Protein 3G0O (pdb70)

Structure (mmCIF, N/CA/C/O backbone):
data_3G0O
#
_entry.id   3G0O
#
_cell.length_a   50.513
_cell.length_b   132.416
_cell.length_c   143.067
_cell.angle_alpha   90.00
_cell.angle_beta   90.00
_cell.angle_gamma   90.00
#
_symmetry.space_group_name_H-M   'I 2 2 2'
#
loop_
_entity.id
_entity.type
_entity.pdbx_description
1 polymer '3-hydroxyisobutyrate dehydrogenase'
2 non-polymer 'CHLORIDE ION'
3 non-polymer 'L(+)-TARTARIC ACID'
4 water water
#
loop_
_atom_site.group_PDB
_atom_site.id
_atom_site.type_symbol
_atom_site.label_atom_id
_atom_site.label_alt_id
_atom_site.label_comp_id
_atom_site.label_asym_id
_atom_site.label_entity_id
_atom_site.label_seq_id
_atom_site.pdbx_PDB_ins_code
_atom_site.Cartn_x
_atom_site.Cartn_y
_atom_site.Cartn_z
_atom_site.occupancy
_atom_site.B_iso_or_equiv
_atom_site.auth_seq_id
_atom_site.auth_comp_id
_atom_site.auth_asym_id
_atom_site.auth_atom_id
_atom_site.pdbx_PDB_model_num
ATOM 1 N N . ASP A 1 7 ? 5.447 24.585 34.529 1.00 36.74 6 ASP A N 1
ATOM 2 C CA . ASP A 1 7 ? 5.464 24.862 35.994 1.00 35.10 6 ASP A CA 1
ATOM 3 C C . ASP A 1 7 ? 5.123 26.342 36.202 1.00 32.89 6 ASP A C 1
ATOM 4 O O . ASP A 1 7 ? 5.043 27.121 35.236 1.00 32.95 6 ASP A O 1
ATOM 9 N N . PHE A 1 8 ? 4.908 26.724 37.457 1.00 29.87 7 PHE A N 1
ATOM 10 C CA . PHE A 1 8 ? 4.573 28.104 37.800 1.00 26.95 7 PHE A CA 1
ATOM 11 C C . PHE A 1 8 ? 5.838 28.856 38.182 1.00 24.50 7 PHE A C 1
ATOM 12 O O . PHE A 1 8 ? 6.543 28.464 39.107 1.00 25.24 7 PHE A O 1
ATOM 20 N N . HIS A 1 9 ? 6.123 29.930 37.458 1.00 22.95 8 HIS A N 1
ATOM 21 C CA . HIS A 1 9 ? 7.302 30.736 37.728 1.00 21.71 8 HIS A CA 1
ATOM 22 C C . HIS A 1 9 ? 6.914 32.024 38.436 1.00 20.46 8 HIS A C 1
ATOM 23 O O . HIS A 1 9 ? 6.048 32.760 37.974 1.00 19.55 8 HIS A O 1
ATOM 30 N N . VAL A 1 10 ? 7.562 32.280 39.563 1.00 19.61 9 VAL A N 1
ATOM 31 C CA . VAL A 1 10 ? 7.297 33.483 40.339 1.00 19.00 9 VAL A CA 1
ATOM 32 C C . VAL A 1 10 ? 8.606 34.207 40.613 1.00 18.80 9 VAL A C 1
ATOM 33 O O . VAL A 1 10 ? 9.605 33.581 40.968 1.00 19.66 9 VAL A O 1
ATOM 37 N N . GLY A 1 11 ? 8.599 35.521 40.425 1.00 18.57 10 GLY A N 1
ATOM 38 C CA . GLY A 1 11 ? 9.788 36.310 40.682 1.00 18.59 10 GLY A CA 1
ATOM 39 C C . GLY A 1 11 ? 9.563 37.212 41.886 1.00 19.53 10 GLY A C 1
ATOM 40 O O . GLY A 1 11 ? 8.546 37.906 41.961 1.00 18.72 10 GLY A O 1
ATOM 41 N N . ILE A 1 12 ? 10.502 37.195 42.829 1.00 17.81 11 ILE A N 1
ATOM 42 C CA . ILE A 1 12 ? 10.410 38.029 44.028 1.00 18.77 11 ILE A CA 1
ATOM 43 C C . ILE A 1 12 ? 11.410 39.166 43.904 1.00 19.78 11 ILE A C 1
ATOM 44 O O . ILE A 1 12 ? 12.614 38.925 43.849 1.00 21.06 11 ILE A O 1
ATOM 49 N N . VAL A 1 13 ? 10.911 40.400 43.858 1.00 19.42 12 VAL A N 1
ATOM 50 C CA . VAL A 1 13 ? 11.769 41.576 43.744 1.00 20.09 12 VAL A CA 1
ATOM 51 C C . VAL A 1 13 ? 11.821 42.269 45.102 1.00 19.91 12 VAL A C 1
ATOM 52 O O . VAL A 1 13 ? 10.803 42.744 45.608 1.00 19.85 12 VAL A O 1
ATOM 56 N N . GLY A 1 14 ? 13.013 42.326 45.681 1.00 19.49 13 GLY A N 1
ATOM 57 C CA . GLY A 1 14 ? 13.170 42.923 46.995 1.00 20.54 13 GLY A CA 1
ATOM 58 C C . GLY A 1 14 ? 13.368 41.765 47.950 1.00 21.48 13 GLY A C 1
ATOM 59 O O . GLY A 1 14 ? 12.402 41.151 48.403 1.00 22.61 13 GLY A O 1
ATOM 60 N N . LEU A 1 15 ? 14.626 41.452 48.244 1.00 21.69 14 LEU A N 1
ATOM 61 C CA . LEU A 1 15 ? 14.942 40.338 49.121 1.00 22.39 14 LEU A CA 1
ATOM 62 C C . LEU A 1 15 ? 15.349 40.745 50.533 1.00 24.98 14 LEU A C 1
ATOM 63 O O . LEU A 1 15 ? 16.368 40.287 51.062 1.00 23.84 14 LEU A O 1
ATOM 68 N N . GLY A 1 16 ? 14.546 41.617 51.131 1.00 24.14 15 GLY A N 1
ATOM 69 C CA . GLY A 1 16 ? 14.800 42.038 52.495 1.00 24.70 15 GLY A CA 1
ATOM 70 C C . GLY A 1 16 ? 14.303 40.906 53.373 1.00 24.90 15 GLY A C 1
ATOM 71 O O . GLY A 1 16 ? 14.135 39.787 52.892 1.00 25.67 15 GLY A O 1
ATOM 72 N N . SER A 1 17 ? 14.055 41.179 54.647 1.00 25.57 16 SER A N 1
ATOM 73 C CA . SER A 1 17 ? 13.579 40.139 55.552 1.00 26.44 16 SER A CA 1
ATOM 74 C C . SER A 1 17 ? 12.283 39.503 55.063 1.00 25.90 16 SER A C 1
ATOM 75 O O . SER A 1 17 ? 12.153 38.275 55.037 1.00 26.44 16 SER A O 1
ATOM 86 N N . GLY A 1 19 ? 10.963 39.759 51.952 1.00 22.00 18 GLY A N 1
ATOM 87 C CA . GLY A 1 19 ? 11.169 39.199 50.626 1.00 22.68 18 GLY A CA 1
ATOM 88 C C . GLY A 1 19 ? 11.837 37.840 50.632 1.00 22.95 18 GLY A C 1
ATOM 89 O O . GLY A 1 19 ? 11.432 36.948 49.886 1.00 23.09 18 GLY A O 1
ATOM 98 N N . GLY A 1 21 ? 11.761 35.710 53.011 1.00 21.76 20 GLY A N 1
ATOM 99 C CA . GLY A 1 21 ? 10.800 34.763 53.542 1.00 20.45 20 GLY A CA 1
ATOM 100 C C . GLY A 1 21 ? 9.858 34.301 52.445 1.00 20.81 20 GLY A C 1
ATOM 101 O O . GLY A 1 21 ? 9.590 33.107 52.312 1.00 21.26 20 GLY A O 1
ATOM 102 N N . ALA A 1 22 ? 9.361 35.247 51.652 1.00 19.48 21 ALA A N 1
ATOM 103 C CA . ALA A 1 22 ? 8.449 34.919 50.560 1.00 18.97 21 ALA A CA 1
ATOM 104 C C . ALA A 1 22 ? 9.134 33.998 49.548 1.00 20.15 21 ALA A C 1
ATOM 105 O O . ALA A 1 22 ? 8.571 32.981 49.146 1.00 21.90 21 ALA A O 1
ATOM 107 N N . ALA A 1 23 ? 10.350 34.355 49.147 1.00 20.21 22 ALA A N 1
ATOM 108 C CA . ALA A 1 23 ? 11.102 33.559 48.183 1.00 21.34 22 ALA A CA 1
ATOM 109 C C . ALA A 1 23 ? 11.312 32.132 48.690 1.00 21.84 22 ALA A C 1
ATOM 110 O O . ALA A 1 23 ? 11.114 31.170 47.948 1.00 21.89 22 ALA A O 1
ATOM 112 N N . ARG A 1 24 ? 11.712 31.994 49.950 1.00 21.78 23 ARG A N 1
ATOM 113 C CA . ARG A 1 24 ? 11.920 30.673 50.521 1.00 22.87 23 ARG A CA 1
ATOM 114 C C . ARG A 1 24 ? 10.615 29.896 50.609 1.00 23.19 23 ARG A C 1
ATOM 115 O O . ARG A 1 24 ? 10.587 28.683 50.391 1.00 22.25 23 ARG A O 1
ATOM 123 N N . SER A 1 25 ? 9.526 30.595 50.913 1.00 21.92 24 SER A N 1
ATOM 124 C CA . SER A 1 25 ? 8.231 29.943 51.001 1.00 22.38 24 SER A CA 1
ATOM 125 C C . SER A 1 25 ? 7.809 29.457 49.616 1.00 21.68 24 SER A C 1
ATOM 126 O O . SER A 1 25 ? 7.215 28.389 49.485 1.00 23.06 24 SER A O 1
ATOM 129 N N . CYS A 1 26 ? 8.114 30.239 48.582 1.00 22.30 25 CYS A N 1
ATOM 130 C CA . CYS A 1 26 ? 7.775 29.832 47.220 1.00 23.22 25 CYS A CA 1
ATOM 131 C C . CYS A 1 26 ? 8.603 28.606 46.844 1.00 23.60 25 CYS A C 1
ATOM 132 O O . CYS A 1 26 ? 8.104 27.693 46.189 1.00 23.91 25 CYS A O 1
ATOM 135 N N . LEU A 1 27 ? 9.869 28.592 47.261 1.00 24.29 26 LEU A N 1
ATOM 136 C CA . LEU A 1 27 ? 10.746 27.459 46.979 1.00 25.58 26 LEU A CA 1
ATOM 137 C C . LEU A 1 27 ? 10.224 26.204 47.676 1.00 26.14 26 LEU A C 1
ATOM 138 O O . LEU A 1 27 ? 10.245 25.116 47.100 1.00 25.94 26 LEU A O 1
ATOM 143 N N . ARG A 1 28 ? 9.749 26.347 48.912 1.00 26.13 27 ARG A N 1
ATOM 144 C CA . ARG A 1 28 ? 9.218 25.195 49.638 1.00 26.57 27 ARG A CA 1
ATOM 145 C C . ARG A 1 28 ? 7.950 24.693 48.972 1.00 27.03 27 ARG A C 1
ATOM 146 O O . ARG A 1 28 ? 7.669 23.497 48.978 1.00 27.64 27 ARG A O 1
ATOM 154 N N . ALA A 1 29 ? 7.182 25.618 48.404 1.00 26.57 28 ALA A N 1
ATOM 155 C CA . ALA A 1 29 ? 5.933 25.274 47.741 1.00 27.14 28 ALA A CA 1
ATOM 156 C C . ALA A 1 29 ? 6.167 24.573 46.407 1.00 26.58 28 ALA A C 1
ATOM 157 O O . ALA A 1 29 ? 5.226 24.081 45.791 1.00 26.79 28 ALA A O 1
ATOM 159 N N . GLY A 1 30 ? 7.418 24.544 45.958 1.00 26.90 29 GLY A N 1
ATOM 160 C CA . GLY A 1 30 ? 7.737 23.885 44.703 1.00 26.90 29 GLY A CA 1
ATOM 161 C C . GLY A 1 30 ? 7.565 24.743 43.463 1.00 27.22 29 GLY A C 1
ATOM 162 O O . GLY A 1 30 ? 7.557 24.234 42.341 1.00 27.73 29 GLY A O 1
ATOM 163 N N . LEU A 1 31 ? 7.420 26.047 43.650 1.00 25.98 30 LEU A N 1
ATOM 164 C CA . LEU A 1 31 ? 7.265 26.945 42.515 1.00 25.12 30 LEU A CA 1
ATOM 165 C C . LEU A 1 31 ? 8.647 27.285 41.968 1.00 24.47 30 LEU A C 1
ATOM 166 O O . LEU A 1 31 ? 9.617 27.334 42.724 1.00 25.52 30 LEU A O 1
ATOM 171 N N . SER A 1 32 ? 8.748 27.496 40.658 1.00 23.68 31 SER A N 1
ATOM 172 C CA . SER A 1 32 ? 10.026 27.879 40.063 1.00 22.88 31 SER A CA 1
ATOM 173 C C . SER A 1 32 ? 10.231 29.313 40.532 1.00 22.41 31 SER A C 1
ATOM 174 O O . SER A 1 32 ? 9.535 30.225 40.092 1.00 21.57 31 SER A O 1
ATOM 177 N N . THR A 1 33 ? 11.203 29.501 41.415 1.00 21.01 32 THR A N 1
ATOM 178 C CA . THR A 1 33 ? 11.458 30.807 42.010 1.00 21.90 32 THR A CA 1
ATOM 179 C C . THR A 1 33 ? 12.675 31.590 41.520 1.00 21.91 32 THR A C 1
ATOM 180 O O . THR A 1 33 ? 13.785 31.062 41.427 1.00 22.15 32 THR A O 1
ATOM 184 N N . TRP A 1 34 ? 12.444 32.866 41.220 1.00 20.40 33 TRP A N 1
ATOM 185 C CA . TRP A 1 34 ? 13.490 33.775 40.766 1.00 21.25 33 TRP A CA 1
ATOM 186 C C . TRP A 1 34 ? 13.533 34.926 41.773 1.00 22.80 33 TRP A C 1
ATOM 187 O O . TRP A 1 34 ? 12.506 35.277 42.358 1.00 21.97 33 TRP A O 1
ATOM 198 N N . GLY A 1 35 ? 14.714 35.505 41.969 1.00 21.53 34 GLY A N 1
ATOM 199 C CA . GLY A 1 35 ? 14.854 36.611 42.901 1.00 22.27 34 GLY A CA 1
ATOM 200 C C . GLY A 1 35 ? 15.637 37.777 42.327 1.00 22.64 34 GLY A C 1
ATOM 201 O O . GLY A 1 35 ? 16.494 37.599 41.463 1.00 23.93 34 GLY A O 1
ATOM 202 N N . ALA A 1 36 ? 15.343 38.982 42.803 1.00 21.85 35 ALA A N 1
ATOM 203 C CA . ALA A 1 36 ? 16.041 40.172 42.334 1.00 22.42 35 ALA A CA 1
ATOM 204 C C . ALA A 1 36 ? 16.283 41.124 43.497 1.00 24.40 35 ALA A C 1
ATOM 205 O O . ALA A 1 36 ? 15.342 41.528 44.180 1.00 22.89 35 ALA A O 1
ATOM 207 N N . ASP A 1 37 ? 17.546 41.471 43.721 1.00 24.52 36 ASP A N 1
ATOM 208 C CA . ASP A 1 37 ? 17.915 42.385 44.797 1.00 26.32 36 ASP A CA 1
ATOM 209 C C . ASP A 1 37 ? 19.349 42.855 44.578 1.00 27.72 36 ASP A C 1
ATOM 210 O O . ASP A 1 37 ? 20.182 42.110 44.050 1.00 27.20 36 ASP A O 1
ATOM 215 N N . LEU A 1 38 ? 19.636 44.087 44.986 1.00 29.08 37 LEU A N 1
ATOM 216 C CA . LEU A 1 38 ? 20.976 44.639 44.830 1.00 30.62 37 LEU A CA 1
ATOM 217 C C . LEU A 1 38 ? 21.970 43.992 45.783 1.00 30.37 37 LEU A C 1
ATOM 218 O O . LEU A 1 38 ? 23.174 44.194 45.658 1.00 33.32 37 LEU A O 1
ATOM 223 N N . ASN A 1 39 ? 21.469 43.210 46.734 1.00 30.79 38 ASN A N 1
ATOM 224 C CA . ASN A 1 39 ? 22.343 42.531 47.680 1.00 30.34 38 ASN A CA 1
ATOM 225 C C . ASN A 1 39 ? 22.790 41.186 47.114 1.00 30.58 38 ASN A C 1
ATOM 226 O O . ASN A 1 39 ? 22.037 40.213 47.126 1.00 29.56 38 ASN A O 1
ATOM 231 N N . PRO A 1 40 ? 24.037 41.116 46.619 1.00 30.65 39 PRO A N 1
ATOM 232 C CA . PRO A 1 40 ? 24.602 39.893 46.037 1.00 29.93 39 PRO A CA 1
ATOM 233 C C . PRO A 1 40 ? 24.597 38.688 46.972 1.00 29.93 39 PRO A C 1
ATOM 234 O O . PRO A 1 40 ? 24.604 37.550 46.513 1.00 30.09 39 PRO A O 1
ATOM 238 N N . GLN A 1 41 ? 24.579 38.933 48.276 1.00 30.09 40 GLN A N 1
ATOM 239 C CA . GLN A 1 41 ? 24.582 37.840 49.234 1.00 30.20 40 GLN A CA 1
ATOM 240 C C . GLN A 1 41 ? 23.190 37.220 49.345 1.00 29.13 40 GLN A C 1
ATOM 241 O O . GLN A 1 41 ? 23.057 36.011 49.531 1.00 28.97 40 GLN A O 1
ATOM 247 N N . ALA A 1 42 ? 22.153 38.044 49.214 1.00 28.92 41 ALA A N 1
ATOM 248 C CA . ALA A 1 42 ? 20.777 37.550 49.268 1.00 27.20 41 ALA A CA 1
ATOM 249 C C . ALA A 1 42 ? 20.556 36.663 48.041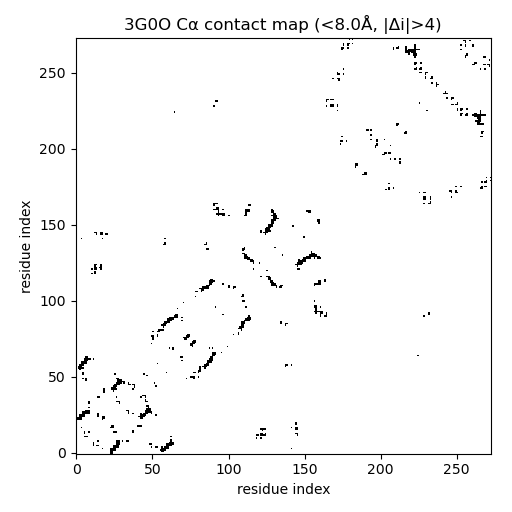 1.00 26.58 41 ALA A C 1
ATOM 250 O O . ALA A 1 42 ? 19.971 35.581 48.127 1.00 25.42 41 ALA A O 1
ATOM 252 N N . CYS A 1 43 ? 21.041 37.134 46.897 1.00 25.68 42 CYS A N 1
ATOM 253 C CA . CYS A 1 43 ? 20.901 36.394 45.653 1.00 26.10 42 CYS A CA 1
ATOM 254 C C . CYS A 1 43 ? 21.616 35.053 45.729 1.00 25.72 42 CYS A C 1
ATOM 255 O O . CYS A 1 43 ? 21.042 34.015 45.404 1.00 25.43 42 CYS A O 1
ATOM 258 N N . ALA A 1 44 ? 22.867 35.076 46.178 1.00 26.58 43 ALA A N 1
ATOM 259 C CA . ALA A 1 44 ? 23.657 33.856 46.299 1.00 26.35 43 ALA A CA 1
ATOM 260 C C . ALA A 1 44 ? 22.973 32.827 47.192 1.00 27.04 43 ALA A C 1
ATOM 261 O O . ALA A 1 44 ? 22.966 31.637 46.879 1.00 26.64 43 ALA A O 1
ATOM 263 N N . ASN A 1 45 ? 22.401 33.272 48.309 1.00 27.41 44 ASN A N 1
ATOM 264 C CA . ASN A 1 45 ? 21.723 32.339 49.202 1.00 28.17 44 ASN A CA 1
ATOM 265 C C . ASN A 1 45 ? 20.537 31.689 48.524 1.00 27.78 44 ASN A C 1
ATOM 266 O O . ASN A 1 45 ? 20.280 30.504 48.718 1.00 28.71 44 ASN A O 1
ATOM 271 N N . LEU A 1 46 ? 19.802 32.476 47.746 1.00 26.95 45 LEU A N 1
ATOM 272 C CA . LEU A 1 46 ? 18.630 31.959 47.060 1.00 26.83 45 LEU A CA 1
ATOM 273 C C . LEU A 1 46 ? 19.041 30.912 46.031 1.00 26.11 45 LEU A C 1
ATOM 274 O O . LEU A 1 46 ? 18.395 29.872 45.904 1.00 23.78 45 LEU A O 1
ATOM 279 N N . LEU A 1 47 ? 20.124 31.186 45.308 1.00 25.88 46 LEU A N 1
ATOM 280 C CA . LEU A 1 47 ? 20.618 30.251 44.303 1.00 26.56 46 LEU A CA 1
ATOM 281 C C . LEU A 1 47 ? 21.017 28.948 44.983 1.00 27.43 46 LEU A C 1
ATOM 282 O O . LEU A 1 47 ? 20.664 27.859 44.525 1.00 27.47 46 LEU A O 1
ATOM 287 N N . ALA A 1 48 ? 21.744 29.067 46.090 1.00 28.01 47 ALA A N 1
ATOM 288 C CA . ALA A 1 48 ? 22.186 27.905 46.846 1.00 28.16 47 ALA A CA 1
ATOM 289 C C . ALA A 1 48 ? 20.996 27.096 47.347 1.00 28.96 47 ALA A C 1
ATOM 290 O O . ALA A 1 48 ? 21.127 25.915 47.668 1.00 27.72 47 ALA A O 1
ATOM 292 N N . GLU A 1 49 ? 19.832 27.734 47.408 1.00 29.21 48 GLU A N 1
ATOM 293 C CA . GLU A 1 49 ? 18.630 27.068 47.884 1.00 29.92 48 GLU A CA 1
ATOM 294 C C . GLU A 1 49 ? 17.683 26.561 46.803 1.00 29.85 48 GLU A C 1
ATOM 295 O O . GLU A 1 49 ? 16.578 26.112 47.107 1.00 31.10 48 GLU A O 1
ATOM 301 N N . GLY A 1 50 ? 18.111 26.632 45.544 1.00 29.40 49 GLY A N 1
ATOM 302 C CA . GLY A 1 50 ? 17.280 26.119 44.467 1.00 28.84 49 GLY A CA 1
ATOM 303 C C . GLY A 1 50 ? 16.619 27.087 43.504 1.00 28.46 49 GLY A C 1
ATOM 304 O O . GLY A 1 50 ? 15.915 26.653 42.594 1.00 28.39 49 GLY A O 1
ATOM 305 N N . ALA A 1 51 ? 16.830 28.385 43.685 1.00 27.85 50 ALA A N 1
ATOM 306 C CA . ALA A 1 51 ? 16.226 29.366 42.790 1.00 27.48 50 ALA A CA 1
ATOM 307 C C . ALA A 1 51 ? 16.683 29.162 41.346 1.00 26.02 50 ALA A C 1
ATOM 308 O O . ALA A 1 51 ? 17.819 28.762 41.093 1.00 25.35 50 ALA A O 1
ATOM 310 N N . CYS A 1 52 ? 15.789 29.432 40.402 1.00 25.21 51 CYS A N 1
ATOM 311 C CA . CYS A 1 52 ? 16.122 29.299 38.987 1.00 25.57 51 CYS A CA 1
ATOM 312 C C . CYS A 1 52 ? 17.121 30.382 38.596 1.00 25.36 51 CYS A C 1
ATOM 313 O O . CYS A 1 52 ? 17.964 30.181 37.722 1.00 25.59 51 CYS A O 1
ATOM 316 N N . GLY A 1 53 ? 17.017 31.533 39.251 1.00 24.94 52 GLY A N 1
ATOM 317 C CA . GLY A 1 53 ? 17.912 32.634 38.960 1.00 23.07 52 GLY A CA 1
ATOM 318 C C . GLY A 1 53 ? 17.794 33.726 40.005 1.00 24.54 52 GLY A C 1
ATOM 319 O O . GLY A 1 53 ? 16.787 33.811 40.705 1.00 23.54 52 GLY A O 1
ATOM 320 N N . ALA A 1 54 ? 18.827 34.556 40.104 1.00 23.53 53 ALA A N 1
ATOM 321 C CA . ALA A 1 54 ? 18.858 35.655 41.061 1.00 25.32 53 ALA A CA 1
ATOM 322 C C . ALA A 1 54 ? 19.847 36.687 40.550 1.00 26.33 53 ALA A C 1
ATOM 323 O O . ALA A 1 54 ? 21.012 36.373 40.311 1.00 28.23 53 ALA A O 1
ATOM 325 N N . ALA A 1 55 ? 19.382 37.918 40.372 1.00 26.14 54 ALA A N 1
ATOM 326 C CA . ALA A 1 55 ? 20.244 38.979 39.873 1.00 27.02 54 ALA A CA 1
ATOM 327 C C . ALA A 1 55 ? 19.912 40.314 40.525 1.00 27.38 54 ALA A C 1
ATOM 328 O O . ALA A 1 55 ? 19.023 40.400 41.375 1.00 26.53 54 ALA A O 1
ATOM 330 N N . ALA A 1 56 ? 20.627 41.355 40.111 1.00 27.68 55 ALA A N 1
ATOM 331 C CA . ALA A 1 56 ? 20.416 42.692 40.647 1.00 28.42 55 ALA A CA 1
ATOM 332 C C . ALA A 1 56 ? 19.045 43.225 40.247 1.00 29.22 55 ALA A C 1
ATOM 333 O O . ALA A 1 56 ? 18.436 43.996 40.984 1.00 28.66 55 ALA A O 1
ATOM 335 N N . SER A 1 57 ? 18.565 42.831 39.070 1.00 29.44 56 SER A N 1
ATOM 336 C CA . SER A 1 57 ? 17.248 43.271 38.624 1.00 29.37 56 SER A CA 1
ATOM 337 C C . SER A 1 57 ? 16.467 42.083 38.088 1.00 28.81 56 SER A C 1
ATOM 338 O O . SER A 1 57 ? 17.020 41.000 37.905 1.00 28.84 56 SER A O 1
ATOM 341 N N . ALA A 1 58 ? 15.183 42.296 37.832 1.00 27.77 57 ALA A N 1
ATOM 342 C CA . ALA A 1 58 ? 14.315 41.241 37.338 1.00 27.19 57 ALA A CA 1
ATOM 343 C C . ALA A 1 58 ? 14.191 41.226 35.815 1.00 27.76 57 ALA A C 1
ATOM 344 O O . ALA A 1 58 ? 13.422 40.434 35.267 1.00 27.66 57 ALA A O 1
ATOM 346 N N . ARG A 1 59 ? 14.945 42.088 35.133 1.00 28.17 58 ARG A N 1
ATOM 347 C CA . ARG A 1 59 ? 14.887 42.149 33.671 1.00 30.84 58 ARG A CA 1
ATOM 348 C C . ARG A 1 59 ? 15.243 40.809 33.024 1.00 31.27 58 ARG A C 1
ATOM 349 O O . ARG A 1 59 ? 14.724 40.477 31.964 1.00 31.71 58 ARG A O 1
ATOM 357 N N . GLU A 1 60 ? 16.109 40.035 33.673 1.00 31.86 59 GLU A N 1
ATOM 358 C CA . GLU A 1 60 ? 16.532 38.744 33.135 1.00 32.95 59 GLU A CA 1
ATOM 359 C C . GLU A 1 60 ? 15.417 37.690 33.099 1.00 30.99 59 GLU A C 1
ATOM 360 O O . GLU A 1 60 ? 15.426 36.806 32.239 1.00 31.14 59 GLU A O 1
ATOM 366 N N . PHE A 1 61 ? 14.460 37.773 34.021 1.00 27.50 60 PHE A N 1
ATOM 367 C CA . PHE A 1 61 ? 13.392 36.777 34.063 1.00 25.50 60 PHE A CA 1
ATOM 368 C C . PHE A 1 61 ? 11.954 37.290 33.986 1.00 24.86 60 PHE A C 1
ATOM 369 O O . PHE A 1 61 ? 11.021 36.494 33.902 1.00 24.69 60 PHE A O 1
ATOM 377 N N . ALA A 1 62 ? 11.771 38.607 34.003 1.00 25.25 61 ALA A N 1
ATOM 378 C CA . ALA A 1 62 ? 10.431 39.190 33.947 1.00 26.18 61 ALA A CA 1
ATOM 379 C C . ALA A 1 62 ? 9.608 38.666 32.772 1.00 26.01 61 ALA A C 1
ATOM 380 O O . ALA A 1 62 ? 8.383 38.556 32.857 1.00 24.82 61 ALA A O 1
ATOM 382 N N . GLY A 1 63 ? 10.286 38.336 31.679 1.00 26.60 62 GLY A N 1
ATOM 383 C CA . GLY A 1 63 ? 9.593 37.840 30.506 1.00 27.29 62 GLY A CA 1
ATOM 384 C C . GLY A 1 63 ? 9.051 36.424 30.588 1.00 27.58 62 GLY A C 1
ATOM 385 O O . GLY A 1 63 ? 8.328 35.998 29.688 1.00 28.99 62 GLY A O 1
ATOM 386 N N . VAL A 1 64 ? 9.374 35.688 31.648 1.00 27.00 63 VAL A N 1
ATOM 387 C CA . VAL A 1 64 ? 8.887 34.315 31.762 1.00 26.67 63 VAL A CA 1
ATOM 388 C C . VAL A 1 64 ? 8.062 34.017 33.006 1.00 25.40 63 VAL A C 1
ATOM 389 O O . VAL A 1 64 ? 7.404 32.976 33.081 1.00 24.15 63 VAL A O 1
ATOM 393 N N . VAL A 1 65 ? 8.092 34.914 33.985 1.00 21.87 64 VAL A N 1
ATOM 394 C CA . VAL A 1 65 ? 7.343 34.676 35.209 1.00 20.37 64 VAL A CA 1
ATOM 395 C C . VAL A 1 65 ? 5.834 34.785 35.027 1.00 18.20 64 VAL A C 1
ATOM 396 O O . VAL A 1 65 ? 5.342 35.580 34.226 1.00 19.53 64 VAL A O 1
ATOM 400 N N . ASP A 1 66 ? 5.113 33.968 35.785 1.00 18.88 65 ASP A N 1
ATOM 401 C CA . ASP A 1 66 ? 3.660 33.960 35.773 1.00 18.32 65 ASP A CA 1
ATOM 402 C C . ASP A 1 66 ? 3.198 35.025 36.764 1.00 20.00 65 ASP A C 1
ATOM 403 O O . ASP A 1 66 ? 2.093 35.557 36.665 1.00 20.36 65 ASP A O 1
ATOM 408 N N . ALA A 1 67 ? 4.065 35.332 37.721 1.00 18.41 66 ALA A N 1
ATOM 409 C CA . ALA A 1 67 ? 3.752 36.331 38.732 1.00 19.08 66 ALA A CA 1
ATOM 410 C C . ALA A 1 67 ? 5.017 36.999 39.237 1.00 18.68 66 ALA A C 1
ATOM 411 O O . ALA A 1 67 ? 6.063 36.364 39.363 1.00 18.18 66 ALA A O 1
ATOM 413 N N . LEU A 1 68 ? 4.911 38.291 39.517 1.00 17.89 67 LEU A N 1
ATOM 414 C CA . LEU A 1 68 ? 6.036 39.050 40.041 1.00 18.18 67 LEU A CA 1
ATOM 415 C C . LEU A 1 68 ? 5.565 39.676 41.348 1.00 17.76 67 LEU A C 1
ATOM 416 O O . LEU A 1 68 ? 4.538 40.355 41.372 1.00 21.25 67 LEU A O 1
ATOM 421 N N . VAL A 1 69 ? 6.295 39.427 42.431 1.00 17.50 68 VAL A N 1
ATOM 422 C CA . VAL A 1 69 ? 5.949 39.996 43.735 1.00 17.13 68 VAL A CA 1
ATOM 423 C C . VAL A 1 69 ? 6.964 41.091 44.037 1.00 18.21 68 VAL A C 1
ATOM 424 O O . VAL A 1 69 ? 8.171 40.865 43.951 1.00 18.36 68 VAL A O 1
ATOM 428 N N . ILE A 1 70 ? 6.474 42.278 44.384 1.00 18.21 69 ILE A N 1
ATOM 429 C CA . ILE A 1 70 ? 7.353 43.398 44.684 1.00 18.43 69 ILE A CA 1
ATOM 430 C C . ILE A 1 70 ? 7.262 43.797 46.153 1.00 18.75 69 ILE A C 1
ATOM 431 O O . ILE A 1 70 ? 6.264 44.373 46.598 1.00 18.73 69 ILE A O 1
ATOM 436 N N . LEU A 1 71 ? 8.311 43.474 46.902 1.00 18.36 70 LEU A N 1
ATOM 437 C CA . LEU A 1 71 ? 8.377 43.785 48.327 1.00 20.73 70 LEU A CA 1
ATOM 438 C C . LEU A 1 71 ? 9.454 44.839 48.546 1.00 22.06 70 LEU A C 1
ATOM 439 O O . LEU A 1 71 ? 10.607 44.519 48.843 1.00 22.32 70 LEU A O 1
ATOM 444 N N . VAL A 1 72 ? 9.070 46.101 48.386 1.00 22.55 71 VAL A N 1
ATOM 445 C CA . VAL A 1 72 ? 9.995 47.208 48.558 1.00 23.69 71 VAL A CA 1
ATOM 446 C C . VAL A 1 72 ? 9.442 48.255 49.524 1.00 24.86 71 VAL A C 1
ATOM 447 O O . VAL A 1 72 ? 8.273 48.212 49.906 1.00 24.68 71 VAL A O 1
ATOM 451 N N . VAL A 1 73 ? 10.295 49.199 49.900 1.00 24.51 72 VAL A N 1
ATOM 452 C CA . VAL A 1 73 ? 9.939 50.239 50.858 1.00 26.17 72 VAL A CA 1
ATOM 453 C C . VAL A 1 73 ? 8.860 51.236 50.448 1.00 24.92 72 VAL A C 1
ATOM 454 O O . VAL A 1 73 ? 7.947 51.513 51.227 1.00 25.75 72 VAL A O 1
ATOM 458 N N . ASN A 1 74 ? 8.943 51.772 49.237 1.00 23.50 73 ASN A N 1
ATOM 459 C CA . ASN A 1 74 ? 7.965 52.772 48.826 1.00 24.40 73 ASN A CA 1
ATOM 460 C C . ASN A 1 74 ? 7.508 52.723 47.373 1.00 23.54 73 ASN A C 1
ATOM 461 O O . ASN A 1 74 ? 8.004 51.932 46.569 1.00 23.15 73 ASN A O 1
ATOM 466 N N . ALA A 1 75 ? 6.558 53.599 47.054 1.00 23.09 74 ALA A N 1
ATOM 467 C CA . ALA A 1 75 ? 5.990 53.700 45.716 1.00 24.04 74 ALA A CA 1
ATOM 468 C C . ALA A 1 75 ? 7.047 54.045 44.678 1.00 25.24 74 ALA A C 1
ATOM 469 O O . ALA A 1 75 ? 7.018 53.537 43.553 1.00 24.74 74 ALA A O 1
ATOM 471 N N . ALA A 1 76 ? 7.976 54.918 45.055 1.00 25.64 75 ALA A N 1
ATOM 472 C CA . ALA A 1 76 ? 9.030 55.325 44.138 1.00 26.80 75 ALA A CA 1
ATOM 473 C C . ALA A 1 76 ? 9.793 54.091 43.671 1.00 26.84 75 ALA A C 1
ATOM 474 O O . ALA A 1 76 ? 10.085 53.942 42.484 1.00 27.76 75 ALA A O 1
ATOM 476 N N . GLN A 1 77 ? 10.103 53.203 44.610 1.00 27.12 76 GLN A N 1
ATOM 477 C CA . GLN A 1 77 ? 10.828 51.985 44.286 1.00 26.56 76 GLN A CA 1
ATOM 478 C C . GLN A 1 77 ? 9.968 51.000 43.494 1.00 26.16 76 GLN A C 1
ATOM 479 O O . GLN A 1 77 ? 10.483 50.249 42.665 1.00 25.73 76 GLN A O 1
ATOM 485 N N . VAL A 1 78 ? 8.661 51.001 43.741 1.00 23.89 77 VAL A N 1
ATOM 486 C CA . VAL A 1 78 ? 7.771 50.111 43.002 1.00 23.03 77 VAL A CA 1
ATOM 487 C C . VAL A 1 78 ? 7.770 50.573 41.550 1.00 22.85 77 VAL A C 1
ATOM 488 O O . VAL A 1 78 ? 7.910 49.767 40.629 1.00 22.01 77 VAL A O 1
ATOM 492 N N . ARG A 1 79 ? 7.619 51.879 41.354 1.00 22.57 78 ARG A N 1
ATOM 493 C CA . ARG A 1 79 ? 7.609 52.448 40.016 1.00 24.50 78 ARG A CA 1
ATOM 494 C C . ARG A 1 79 ? 8.922 52.218 39.273 1.00 25.44 78 ARG A C 1
ATOM 495 O O . ARG A 1 79 ? 8.918 52.014 38.059 1.00 25.55 78 ARG A O 1
ATOM 503 N N . GLN A 1 80 ? 10.043 52.249 39.991 1.00 26.16 79 GLN A N 1
ATOM 504 C CA . GLN A 1 80 ? 11.341 52.028 39.359 1.00 28.40 79 GLN A CA 1
ATOM 505 C C . GLN A 1 80 ? 11.497 50.582 38.903 1.00 27.49 79 GLN A C 1
ATOM 506 O O . GLN A 1 80 ? 12.135 50.311 37.886 1.00 27.84 79 GLN A O 1
ATOM 512 N N . VAL A 1 81 ? 10.914 49.654 39.652 1.00 26.16 80 VAL A N 1
ATOM 513 C CA . VAL A 1 81 ? 10.981 48.242 39.293 1.00 25.58 80 VAL A CA 1
ATOM 514 C C . VAL A 1 81 ? 10.084 47.974 38.082 1.00 25.52 80 VAL A C 1
ATOM 515 O O . VAL A 1 81 ? 10.438 47.201 37.187 1.00 26.27 80 VAL A O 1
ATOM 519 N N . LEU A 1 82 ? 8.933 48.641 38.049 1.00 23.99 81 LEU A N 1
ATOM 520 C CA . LEU A 1 82 ? 7.965 48.452 36.974 1.00 24.20 81 LEU A CA 1
ATOM 521 C C . LEU A 1 82 ? 8.130 49.328 35.739 1.00 24.74 81 LEU A C 1
ATOM 522 O O . LEU A 1 82 ? 8.051 48.832 34.612 1.00 22.44 81 LEU A O 1
ATOM 527 N N . PHE A 1 83 ? 8.346 50.623 35.942 1.00 25.01 82 PHE A N 1
ATOM 528 C CA . PHE A 1 83 ? 8.484 51.544 34.816 1.00 27.25 82 PHE A CA 1
ATOM 529 C C . PHE A 1 83 ? 9.763 52.375 34.868 1.00 27.65 82 PHE A C 1
ATOM 530 O O . PHE A 1 83 ? 10.870 51.838 34.865 1.00 28.85 82 PHE A O 1
ATOM 538 N N . ASP A 1 86 ? 14.824 51.141 33.233 1.00 37.73 85 ASP A N 1
ATOM 539 C CA . ASP A 1 86 ? 15.051 49.727 33.526 1.00 37.68 85 ASP A CA 1
ATOM 540 C C . ASP A 1 86 ? 13.819 49.014 34.117 1.00 35.65 85 ASP A C 1
ATOM 541 O O . ASP A 1 86 ? 13.954 48.097 34.937 1.00 35.44 85 ASP A O 1
ATOM 546 N N . GLY A 1 87 ? 12.626 49.439 33.705 1.00 34.35 86 GLY A N 1
ATOM 547 C CA . GLY A 1 87 ? 11.406 48.821 34.205 1.00 31.83 86 GLY A CA 1
ATOM 548 C C . GLY A 1 87 ? 11.196 47.452 33.581 1.00 30.76 86 GLY A C 1
ATOM 549 O O . GLY A 1 87 ? 11.811 47.148 32.561 1.00 31.24 86 GLY A O 1
ATOM 550 N N . VAL A 1 88 ? 10.336 46.623 34.173 1.00 28.54 87 VAL A N 1
ATOM 551 C CA . VAL A 1 88 ? 10.095 45.281 33.644 1.00 27.43 87 VAL A CA 1
ATOM 552 C C . VAL A 1 88 ? 8.658 44.994 33.223 1.00 27.54 87 VAL A C 1
ATOM 553 O O . VAL A 1 88 ? 8.390 43.963 32.603 1.00 27.89 87 VAL A O 1
ATOM 557 N N . ALA A 1 89 ? 7.737 45.895 33.552 1.00 26.82 88 ALA A N 1
ATOM 558 C CA . ALA A 1 89 ? 6.330 45.697 33.210 1.00 26.21 88 ALA A CA 1
ATOM 559 C C . ALA A 1 89 ? 6.122 45.363 31.731 1.00 26.46 88 ALA A C 1
ATOM 560 O O . ALA A 1 89 ? 5.405 44.418 31.403 1.00 24.12 88 ALA A O 1
ATOM 562 N N . HIS A 1 90 ? 6.766 46.124 30.848 1.00 26.62 89 HIS A N 1
ATOM 563 C CA . HIS A 1 90 ? 6.636 45.920 29.406 1.00 28.25 89 HIS A CA 1
ATOM 564 C C . HIS A 1 90 ? 7.226 44.611 28.878 1.00 28.19 89 HIS A C 1
ATOM 565 O O . HIS A 1 90 ? 7.018 44.262 27.720 1.00 29.05 89 HIS A O 1
ATOM 572 N N . LEU A 1 91 ? 7.956 43.887 29.718 1.00 27.52 90 LEU A N 1
ATOM 573 C CA . LEU A 1 91 ? 8.558 42.628 29.296 1.00 27.13 90 LEU A CA 1
ATOM 574 C C . LEU A 1 91 ? 7.697 41.444 29.703 1.00 27.57 90 LEU A C 1
ATOM 575 O O . LEU A 1 91 ? 7.869 40.336 29.203 1.00 27.44 90 LEU A O 1
ATOM 588 N N . LYS A 1 93 ? 4.612 38.879 30.137 1.00 25.20 92 LYS A N 1
ATOM 589 C CA . LYS A 1 93 ? 3.664 38.301 29.202 1.00 26.62 92 LYS A CA 1
ATOM 590 C C . LYS A 1 93 ? 2.217 38.545 29.600 1.00 26.10 92 LYS A C 1
ATOM 591 O O . LYS A 1 93 ? 1.882 38.596 30.782 1.00 27.08 92 LYS A O 1
ATOM 597 N N . PRO A 1 94 ? 1.334 38.702 28.603 1.00 26.08 93 PRO A N 1
ATOM 598 C CA . PRO A 1 94 ? -0.089 38.940 28.857 1.00 25.02 93 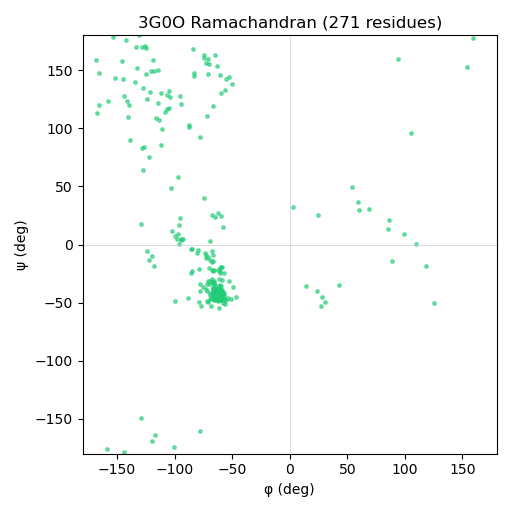PRO A CA 1
ATOM 599 C C . PRO A 1 94 ? -0.685 37.929 29.835 1.00 24.58 93 PRO A C 1
ATOM 600 O O . PRO A 1 94 ? -0.395 36.733 29.767 1.00 24.63 93 PRO A O 1
ATOM 604 N N . GLY A 1 95 ? -1.519 38.416 30.747 1.00 25.17 94 GLY A N 1
ATOM 605 C CA . GLY A 1 95 ? -2.143 37.531 31.712 1.00 24.97 94 GLY A CA 1
ATOM 606 C C . GLY A 1 95 ? -1.353 37.318 32.992 1.00 24.94 94 GLY A C 1
ATOM 607 O O . GLY A 1 95 ? -1.901 36.804 33.965 1.00 25.88 94 GLY A O 1
ATOM 608 N N . SER A 1 96 ? -0.075 37.694 33.000 1.00 23.12 95 SER A N 1
ATOM 609 C CA . SER A 1 96 ? 0.749 37.524 34.196 1.00 23.35 95 SER A CA 1
ATOM 610 C C . SER A 1 96 ? 0.288 38.516 35.264 1.00 21.99 95 SER A C 1
ATOM 611 O O . SER A 1 96 ? -0.362 39.509 34.952 1.00 21.08 95 SER A O 1
ATOM 614 N N . ALA A 1 97 ? 0.618 38.247 36.522 1.00 21.01 96 ALA A N 1
ATOM 615 C CA . ALA A 1 97 ? 0.188 39.130 37.603 1.00 20.23 96 ALA A CA 1
ATOM 616 C C . ALA A 1 97 ? 1.321 39.781 38.381 1.00 20.92 96 ALA A C 1
ATOM 617 O O . ALA A 1 97 ? 2.407 39.221 38.520 1.00 20.88 96 ALA A O 1
ATOM 619 N N . VAL A 1 98 ? 1.057 40.981 38.887 1.00 20.31 97 VAL A N 1
ATOM 620 C CA . VAL A 1 98 ? 2.037 41.693 39.690 1.00 19.97 97 VAL A CA 1
ATOM 621 C C . VAL A 1 98 ? 1.415 41.917 41.060 1.00 19.35 97 VAL A C 1
ATOM 622 O O . VAL A 1 98 ? 0.359 42.533 41.175 1.00 20.30 97 VAL A O 1
ATOM 634 N N . VAL A 1 100 ? 1.885 43.790 44.306 1.00 17.70 99 VAL A N 1
ATOM 635 C CA . VAL A 1 100 ? 2.624 44.884 44.924 1.00 15.95 99 VAL A CA 1
ATOM 636 C C . VAL A 1 100 ? 2.436 44.809 46.433 1.00 16.18 99 VAL A C 1
ATOM 637 O O . VAL A 1 100 ? 1.330 44.989 46.941 1.00 15.76 99 VAL A O 1
ATOM 641 N N . SER A 1 101 ? 3.522 44.524 47.143 1.00 14.97 100 SER A N 1
ATOM 642 C CA . SER A 1 101 ? 3.477 44.400 48.591 1.00 16.14 100 SER A CA 1
ATOM 643 C C . SER A 1 101 ? 4.445 45.384 49.245 1.00 17.52 100 SER A C 1
ATOM 644 O O . SER A 1 101 ? 5.518 45.013 49.722 1.00 16.93 100 SER A O 1
ATOM 647 N N . SER A 1 102 ? 4.048 46.647 49.256 1.00 17.46 101 SER A N 1
ATOM 648 C CA . SER A 1 102 ? 4.858 47.712 49.835 1.00 17.13 101 SER A CA 1
ATOM 649 C C . SER A 1 102 ? 3.950 48.483 50.793 1.00 18.34 101 SER A C 1
ATOM 650 O O . SER A 1 102 ? 3.053 47.911 51.401 1.00 18.25 101 SER A O 1
ATOM 653 N N . THR A 1 103 ? 4.196 49.776 50.945 1.00 17.62 102 THR A N 1
ATOM 654 C CA . THR A 1 103 ? 3.346 50.603 51.794 1.00 18.81 102 THR A CA 1
ATOM 655 C C . THR A 1 103 ? 3.174 51.895 51.014 1.00 18.79 102 THR A C 1
ATOM 656 O O . THR A 1 103 ? 3.965 52.831 51.147 1.00 18.69 102 THR A O 1
ATOM 660 N N . ILE A 1 104 ? 2.135 51.923 50.188 1.00 17.77 103 ILE A N 1
ATOM 661 C CA . ILE A 1 104 ? 1.864 53.061 49.326 1.00 19.39 103 ILE A CA 1
ATOM 662 C C . ILE A 1 104 ? 0.455 53.627 49.509 1.00 19.15 103 ILE A C 1
ATOM 663 O O . ILE A 1 104 ? -0.395 53.019 50.153 1.00 18.71 103 ILE A O 1
ATOM 668 N N . SER A 1 105 ? 0.207 54.793 48.923 1.00 18.85 104 SER A N 1
ATOM 669 C CA . SER A 1 105 ? -1.097 55.425 49.031 1.00 20.29 104 SER A CA 1
ATOM 670 C C . SER A 1 105 ? -2.092 54.687 48.150 1.00 20.18 104 SER A C 1
ATOM 671 O O . SER A 1 105 ? -1.704 53.953 47.236 1.00 20.96 104 SER A O 1
ATOM 674 N N . SER A 1 106 ? -3.374 54.873 48.436 1.00 21.13 105 SER A N 1
ATOM 675 C CA . SER A 1 106 ? -4.423 54.248 47.647 1.00 21.91 105 SER A CA 1
ATOM 676 C C . SER A 1 106 ? -4.356 54.788 46.222 1.00 22.84 105 SER A C 1
ATOM 677 O O . SER A 1 106 ? -4.540 54.044 45.251 1.00 23.00 105 SER A O 1
ATOM 680 N N . ALA A 1 107 ? -4.085 56.085 46.099 1.00 21.31 106 ALA A N 1
ATOM 681 C CA . ALA A 1 107 ? -3.990 56.715 44.786 1.00 22.72 106 ALA A CA 1
ATOM 682 C C . ALA A 1 107 ? -2.883 56.058 43.961 1.00 22.22 106 ALA A C 1
ATOM 683 O O . ALA A 1 107 ? -3.085 55.747 42.791 1.00 22.26 106 ALA A O 1
ATOM 685 N N . ASP A 1 108 ? -1.718 55.850 44.572 1.00 21.83 107 ASP A N 1
ATOM 686 C CA . ASP A 1 108 ? -0.607 55.227 43.861 1.00 22.57 107 ASP A CA 1
ATOM 687 C C . ASP A 1 108 ? -0.923 53.795 43.438 1.00 21.74 107 ASP A C 1
ATOM 688 O O . ASP A 1 108 ? -0.554 53.368 42.340 1.00 21.31 107 ASP A O 1
ATOM 693 N N . ALA A 1 109 ? -1.603 53.049 44.304 1.00 21.44 108 ALA A N 1
ATOM 694 C CA . ALA A 1 109 ? -1.974 51.678 43.975 1.00 22.75 108 ALA A CA 1
ATOM 695 C C . ALA A 1 109 ? -2.899 51.668 42.753 1.00 24.36 108 ALA A C 1
ATOM 696 O O . ALA A 1 109 ? -2.772 50.817 41.866 1.00 23.86 108 ALA A O 1
ATOM 698 N N . GLN A 1 110 ? -3.833 52.614 42.710 1.00 24.50 109 GLN A N 1
ATOM 699 C CA . GLN A 1 110 ? -4.768 52.703 41.593 1.00 26.19 109 GLN A CA 1
ATOM 700 C C . GLN A 1 110 ? -4.073 53.151 40.305 1.00 26.68 109 GLN A C 1
ATOM 701 O O . GLN A 1 110 ? -4.349 52.622 39.228 1.00 26.10 109 GLN A O 1
ATOM 707 N N . GLU A 1 111 ? -3.171 54.122 40.420 1.00 26.16 110 GLU A N 1
ATOM 708 C CA . GLU A 1 111 ? -2.432 54.622 39.265 1.00 27.89 110 GLU A CA 1
ATOM 709 C C . GLU A 1 111 ? -1.557 53.518 38.665 1.00 28.40 110 GLU A C 1
ATOM 710 O O . GLU A 1 111 ? -1.494 53.343 37.444 1.00 27.05 110 GLU A O 1
ATOM 716 N N . ILE A 1 112 ? -0.884 52.775 39.536 1.00 26.46 111 ILE A N 1
ATOM 717 C CA . ILE A 1 112 ? -0.015 51.686 39.114 1.00 25.44 111 ILE A CA 1
ATOM 718 C C . ILE A 1 112 ? -0.822 50.562 38.477 1.00 26.04 111 ILE A C 1
ATOM 719 O O . ILE A 1 112 ? -0.398 49.971 37.483 1.00 25.59 111 ILE A O 1
ATOM 724 N N . ALA A 1 113 ? -1.984 50.264 39.051 1.00 25.41 112 ALA A N 1
ATOM 725 C CA . ALA A 1 113 ? -2.833 49.202 38.524 1.00 26.39 112 ALA A CA 1
ATOM 726 C C . ALA A 1 113 ? -3.330 49.549 37.122 1.00 27.25 112 ALA A C 1
ATOM 727 O O . ALA A 1 113 ? -3.366 48.694 36.237 1.00 27.06 112 ALA A O 1
ATOM 729 N N . ALA A 1 114 ? -3.711 50.805 36.920 1.00 27.37 113 ALA A N 1
ATOM 730 C CA . ALA A 1 114 ? -4.198 51.239 35.618 1.00 28.57 113 ALA A CA 1
ATOM 731 C C . ALA A 1 114 ? -3.121 51.052 34.551 1.00 28.97 113 ALA A C 1
ATOM 732 O O . ALA A 1 114 ? -3.401 50.576 33.448 1.00 29.65 113 ALA A O 1
ATOM 734 N N . ALA A 1 115 ? -1.890 51.425 34.888 1.00 27.75 114 ALA A N 1
ATOM 735 C CA . ALA A 1 115 ? -0.768 51.304 33.963 1.00 27.37 114 ALA A CA 1
ATOM 736 C C . ALA A 1 115 ? -0.493 49.848 33.596 1.00 27.97 114 ALA A C 1
ATOM 737 O O . ALA A 1 115 ? -0.156 49.541 32.449 1.00 27.49 114 ALA A O 1
ATOM 739 N N . LEU A 1 116 ? -0.635 48.955 34.570 1.00 27.09 115 LEU A N 1
ATOM 740 C CA . LEU A 1 116 ? -0.397 47.534 34.342 1.00 27.36 115 LEU A CA 1
ATOM 741 C C . LEU A 1 116 ? -1.542 46.893 33.561 1.00 28.19 115 LEU A C 1
ATOM 742 O O . LEU A 1 116 ? -1.319 46.015 32.731 1.00 28.87 115 LEU A O 1
ATOM 747 N N . THR A 1 117 ? -2.768 47.332 33.828 1.00 29.32 116 THR A N 1
ATOM 748 C CA . THR A 1 117 ? -3.930 46.796 33.130 1.00 30.90 116 THR A CA 1
ATOM 749 C C . THR A 1 117 ? -3.820 47.089 31.639 1.00 31.82 116 THR A C 1
ATOM 750 O O . THR A 1 117 ? -4.181 46.258 30.802 1.00 32.16 116 THR A O 1
ATOM 754 N N . ALA A 1 118 ? -3.318 48.276 31.314 1.00 32.08 117 ALA A N 1
ATOM 755 C CA . ALA A 1 118 ? -3.152 48.683 29.926 1.00 32.94 117 ALA A CA 1
ATOM 756 C C . ALA A 1 118 ? -2.210 47.732 29.193 1.00 33.99 117 ALA A C 1
ATOM 757 O O . ALA A 1 118 ? -2.278 47.602 27.972 1.00 35.49 117 ALA A O 1
ATOM 759 N N . LEU A 1 119 ? -1.334 47.069 29.942 1.00 33.65 118 LEU A N 1
ATOM 760 C CA . LEU A 1 119 ? -0.386 46.127 29.361 1.00 32.48 118 LEU A CA 1
ATOM 761 C C . LEU A 1 119 ? -0.928 44.711 29.463 1.00 31.99 118 LEU A C 1
ATOM 762 O O . LEU A 1 119 ? -0.184 43.739 29.320 1.00 33.51 118 LEU A O 1
ATOM 767 N N . ASN A 1 120 ? -2.226 44.600 29.716 1.00 31.50 119 ASN A N 1
ATOM 768 C CA . ASN A 1 120 ? -2.868 43.300 29.856 1.00 31.69 119 ASN A CA 1
ATOM 769 C C . ASN A 1 120 ? -2.265 42.481 30.988 1.00 30.20 119 ASN A C 1
ATOM 770 O O . ASN A 1 120 ? -2.137 41.257 30.889 1.00 30.01 119 ASN A O 1
ATOM 775 N N . LEU A 1 121 ? -1.890 43.171 32.061 1.00 28.99 120 LEU A N 1
ATOM 776 C CA . LEU A 1 121 ? -1.316 42.531 33.239 1.00 27.60 120 LEU A CA 1
ATOM 777 C C . LEU A 1 121 ? -2.280 42.720 34.412 1.00 27.50 120 LEU A C 1
ATOM 778 O O . LEU A 1 121 ? -3.017 43.706 34.470 1.00 27.47 120 LEU A O 1
ATOM 783 N N . ASN A 1 122 ? -2.281 41.768 35.338 1.00 27.63 121 ASN A N 1
ATOM 784 C CA . ASN A 1 122 ? -3.151 41.845 36.506 1.00 28.10 121 ASN A CA 1
ATOM 785 C C . ASN A 1 122 ? -2.341 42.327 37.704 1.00 28.17 121 ASN A C 1
ATOM 786 O O . ASN A 1 122 ? -1.216 41.874 37.921 1.00 28.57 121 ASN A O 1
ATOM 799 N N . LEU A 1 124 ? -2.326 43.114 41.974 1.00 20.19 123 LEU A N 1
ATOM 800 C CA . LEU A 1 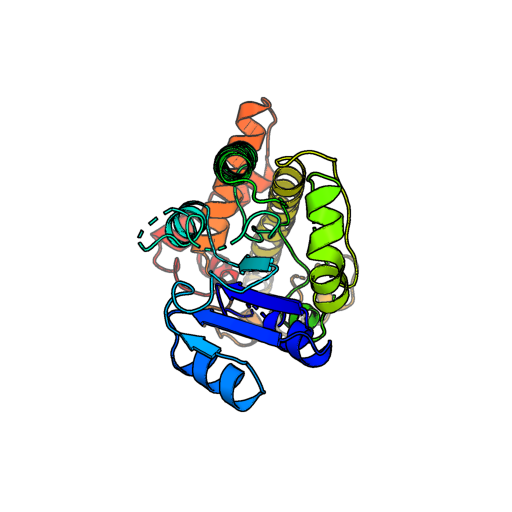124 ? -2.994 42.915 43.249 1.00 18.42 123 LEU A CA 1
ATOM 801 C C . LEU A 1 124 ? -2.413 43.909 44.247 1.00 17.98 123 LEU A C 1
ATOM 802 O O . LEU A 1 124 ? -1.207 43.922 44.495 1.00 18.34 123 LEU A O 1
ATOM 807 N N . ASP A 1 125 ? -3.274 44.761 44.787 1.00 16.32 124 ASP A N 1
ATOM 808 C CA . ASP A 1 125 ? -2.869 45.737 45.792 1.00 14.49 124 ASP A CA 1
ATOM 809 C C . ASP A 1 125 ? -2.779 44.870 47.039 1.00 14.75 124 ASP A C 1
ATOM 810 O O . ASP A 1 125 ? -3.769 44.676 47.739 1.00 16.10 124 ASP A O 1
ATOM 815 N N . ALA A 1 126 ? -1.589 44.349 47.314 1.00 14.52 125 ALA A N 1
ATOM 816 C CA . ALA A 1 126 ? -1.426 43.426 48.426 1.00 15.06 125 ALA A CA 1
ATOM 817 C C . ALA A 1 126 ? -0.356 43.689 49.478 1.00 15.27 125 ALA A C 1
ATOM 818 O O . ALA A 1 126 ? 0.576 42.895 49.631 1.00 13.47 125 ALA A O 1
ATOM 820 N N . PRO A 1 127 ? -0.473 44.794 50.227 1.00 13.32 126 PRO A N 1
ATOM 821 C CA . PRO A 1 127 ? 0.545 45.044 51.252 1.00 14.54 126 PRO A CA 1
ATOM 822 C C . PRO A 1 127 ? 0.480 43.914 52.285 1.00 13.16 126 PRO A C 1
ATOM 823 O O . PRO A 1 127 ? -0.572 43.296 52.472 1.00 13.15 126 PRO A O 1
ATOM 827 N N . VAL A 1 128 ? 1.596 43.640 52.951 1.00 13.02 127 VAL A N 1
ATOM 828 C CA . VAL A 1 128 ? 1.638 42.554 53.926 1.00 13.03 127 VAL A CA 1
ATOM 829 C C . VAL A 1 128 ? 2.119 42.936 55.323 1.00 16.18 127 VAL A C 1
ATOM 830 O O . VAL A 1 128 ? 2.612 44.041 55.556 1.00 17.37 127 VAL A O 1
ATOM 834 N N . SER A 1 129 ? 1.974 41.987 56.244 1.00 14.77 128 SER A N 1
ATOM 835 C CA . SER A 1 129 ? 2.413 42.156 57.618 1.00 16.95 128 SER A CA 1
ATOM 836 C C . SER A 1 129 ? 2.605 40.782 58.255 1.00 16.80 128 SER A C 1
ATOM 837 O O . SER A 1 129 ? 2.474 39.754 57.583 1.00 17.16 128 SER A O 1
ATOM 840 N N . GLY A 1 130 ? 2.930 40.767 59.543 1.00 17.94 129 GLY A N 1
ATOM 841 C CA . GLY A 1 130 ? 3.133 39.508 60.236 1.00 19.45 129 GLY A CA 1
ATOM 842 C C . GLY A 1 130 ? 4.536 39.316 60.788 1.00 19.12 129 GLY A C 1
ATOM 843 O O . GLY A 1 130 ? 4.745 38.481 61.664 1.00 20.72 129 GLY A O 1
ATOM 844 N N . GLY A 1 131 ? 5.499 40.080 60.282 1.00 17.79 130 GLY A N 1
AT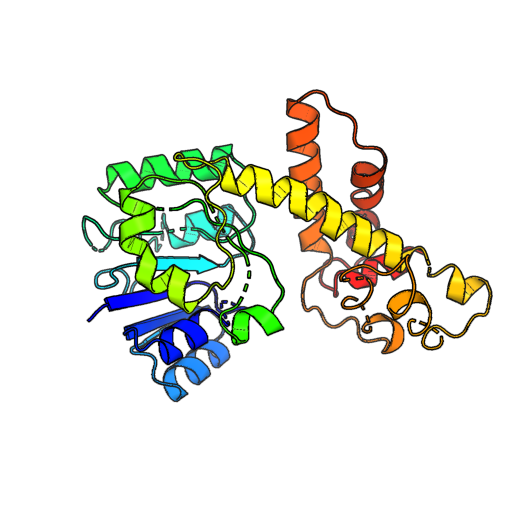OM 845 C CA . GLY A 1 131 ? 6.863 39.956 60.767 1.00 18.59 130 GLY A CA 1
ATOM 846 C C . GLY A 1 131 ? 7.731 39.008 59.953 1.00 19.71 130 GLY A C 1
ATOM 847 O O . GLY A 1 131 ? 7.217 38.144 59.242 1.00 19.07 130 GLY A O 1
ATOM 848 N N . ALA A 1 132 ? 9.048 39.168 60.067 1.00 20.32 131 ALA A N 1
ATOM 849 C CA . ALA A 1 132 ? 10.011 38.340 59.340 1.00 21.88 131 ALA A CA 1
ATOM 850 C C . ALA A 1 13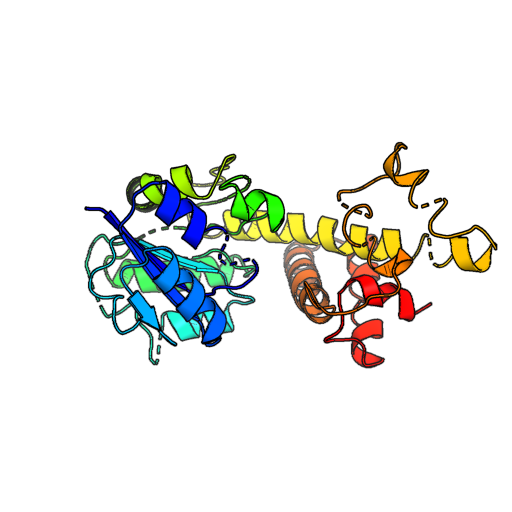2 ? 9.926 36.851 59.680 1.00 23.33 131 ALA A C 1
ATOM 851 O O . ALA A 1 132 ? 10.012 36.001 58.790 1.00 23.61 131 ALA A O 1
ATOM 853 N N . VAL A 1 133 ? 9.770 36.531 60.962 1.00 22.69 132 VAL A N 1
ATOM 854 C CA . VAL A 1 133 ? 9.684 35.135 61.381 1.00 24.25 132 VAL A CA 1
ATOM 855 C C . VAL A 1 133 ? 8.524 34.442 60.678 1.00 24.78 132 VAL A C 1
ATOM 856 O O . VAL A 1 133 ? 8.691 33.371 60.089 1.00 24.94 132 VAL A O 1
ATOM 860 N N . LYS A 1 134 ? 7.347 35.057 60.736 1.00 23.57 133 LYS A N 1
ATOM 861 C CA . LYS A 1 134 ? 6.174 34.490 60.086 1.00 23.14 133 LYS A CA 1
ATOM 862 C C . LYS A 1 134 ? 6.411 34.362 58.584 1.00 22.15 133 LYS A C 1
ATOM 863 O O . LYS A 1 134 ? 6.058 33.352 57.972 1.00 21.90 133 LYS A O 1
ATOM 869 N N . ALA A 1 135 ? 7.024 35.385 57.996 1.00 20.65 134 ALA A N 1
ATOM 870 C CA . ALA A 1 135 ? 7.303 35.392 56.565 1.00 21.87 134 ALA A CA 1
ATOM 871 C C . ALA A 1 135 ? 8.159 34.199 56.136 1.00 22.45 134 ALA A C 1
ATOM 872 O O . ALA A 1 135 ? 7.904 33.581 55.102 1.00 22.25 134 ALA A O 1
ATOM 874 N N . ALA A 1 136 ? 9.173 33.883 56.933 1.00 23.20 135 ALA A N 1
ATOM 875 C CA . ALA A 1 136 ? 10.065 32.769 56.628 1.00 24.05 135 ALA A CA 1
ATOM 876 C C . ALA A 1 136 ? 9.325 31.437 56.686 1.00 24.08 135 ALA A C 1
ATOM 877 O O . ALA A 1 136 ? 9.756 30.454 56.082 1.00 25.07 135 ALA A O 1
ATOM 879 N N . GLN A 1 137 ? 8.207 31.415 57.406 1.00 24.01 136 GLN A N 1
ATOM 880 C CA . GLN A 1 137 ? 7.398 30.209 57.556 1.00 24.78 136 GLN A CA 1
ATOM 881 C C . GLN A 1 137 ? 6.219 30.208 56.586 1.00 23.90 136 GLN A C 1
ATOM 882 O O . GLN A 1 137 ? 5.374 29.317 56.633 1.00 24.76 136 GLN A O 1
ATOM 888 N N . GLY A 1 138 ? 6.161 31.211 55.714 1.00 22.72 137 GLY A N 1
ATOM 889 C CA . GLY A 1 138 ? 5.072 31.303 54.758 1.00 21.52 137 GLY A CA 1
ATOM 890 C C . GLY A 1 138 ? 3.758 31.627 55.445 1.00 22.04 137 GLY A C 1
ATOM 891 O O . GLY A 1 138 ? 2.685 31.228 54.981 1.00 20.13 137 GLY A O 1
ATOM 892 N N . GLU A 1 139 ? 3.841 32.368 56.546 1.00 20.55 138 GLU A N 1
ATOM 893 C CA . GLU A 1 139 ? 2.659 32.729 57.318 1.00 22.20 138 GLU A CA 1
ATOM 894 C C . GLU A 1 139 ? 2.369 34.231 57.351 1.00 20.71 138 GLU A C 1
ATOM 895 O O . GLU A 1 139 ? 1.994 34.781 58.390 1.00 21.20 138 GLU A O 1
ATOM 909 N N . THR A 1 141 ? 0.458 37.858 56.565 1.00 16.88 140 THR A N 1
ATOM 910 C CA . THR A 1 141 ? -0.924 38.304 56.613 1.00 16.47 140 THR A CA 1
ATOM 911 C C . THR A 1 141 ? -0.992 39.261 55.434 1.00 17.11 140 THR A C 1
ATOM 912 O O . THR A 1 141 ? -0.159 40.159 55.307 1.00 17.32 140 THR A O 1
ATOM 916 N N . VAL A 1 142 ? -1.964 39.055 54.554 1.00 15.59 141 VAL A N 1
ATOM 917 C CA . VAL A 1 142 ? -2.093 39.909 53.386 1.00 15.75 141 VAL A CA 1
ATOM 918 C C . VAL A 1 142 ? -3.413 40.662 53.401 1.00 17.84 141 VAL A C 1
ATOM 919 O O . VAL A 1 142 ? -4.466 40.080 53.649 1.00 19.62 141 VAL A O 1
ATOM 931 N N . ALA A 1 144 ? -5.293 42.448 50.841 1.00 17.40 143 ALA A N 1
ATOM 932 C CA . ALA A 1 144 ? -5.357 42.674 49.408 1.00 17.18 143 ALA A CA 1
ATOM 933 C C . ALA A 1 144 ? -6.693 43.056 48.808 1.00 17.13 143 ALA A C 1
ATOM 934 O O . ALA A 1 144 ? -7.755 42.708 49.320 1.00 17.62 143 ALA A O 1
ATOM 936 N N . SER A 1 145 ? -6.613 43.777 47.696 1.00 18.10 144 SER A N 1
ATOM 937 C CA . SER A 1 145 ? -7.791 44.190 46.953 1.00 19.40 144 SER A CA 1
ATOM 938 C C . SER A 1 145 ? -7.401 44.161 45.477 1.00 19.79 144 SER A C 1
ATOM 939 O O . SER A 1 145 ? -6.272 44.501 45.115 1.00 19.42 144 SER A O 1
ATOM 942 N N . GLY A 1 146 ? -8.334 43.742 44.630 1.00 19.34 145 GLY A N 1
ATOM 943 C CA . GLY A 1 146 ? -8.052 43.662 43.209 1.00 19.83 145 GLY A CA 1
ATOM 944 C C . GLY A 1 146 ? -9.018 42.719 42.521 1.00 19.93 145 GLY A C 1
ATOM 945 O O . GLY A 1 146 ? -9.853 42.092 43.174 1.00 19.63 145 GLY A O 1
ATOM 946 N N . SER A 1 147 ? -8.882 42.606 41.202 1.00 20.17 146 SER A N 1
ATOM 947 C CA . SER A 1 147 ? -9.754 41.769 40.381 1.00 21.41 146 SER A CA 1
ATOM 948 C C . SER A 1 147 ? -9.673 40.275 40.656 1.00 21.21 146 SER A C 1
ATOM 949 O O . SER A 1 147 ? -8.723 39.778 41.262 1.00 21.10 146 SER A O 1
ATOM 952 N N . GLU A 1 148 ? -10.688 39.562 40.184 1.00 21.52 147 GLU A N 1
ATOM 953 C CA . GLU A 1 148 ? -10.758 38.119 40.345 1.00 22.42 147 GLU A CA 1
ATOM 954 C C . GLU A 1 148 ? -9.614 37.502 39.551 1.00 20.23 147 GLU A C 1
ATOM 955 O O . GLU A 1 148 ? -9.047 36.481 39.941 1.00 21.43 147 GLU A O 1
ATOM 961 N N . ALA A 1 149 ? -9.275 38.143 38.439 1.00 19.71 148 ALA A N 1
ATOM 962 C CA . ALA A 1 149 ? -8.197 37.669 37.586 1.00 20.42 148 ALA A CA 1
ATOM 963 C C . ALA A 1 149 ? -6.869 37.725 38.338 1.00 20.30 148 ALA A C 1
ATOM 964 O O . ALA A 1 149 ? -6.050 36.816 38.227 1.00 20.52 148 ALA A O 1
ATOM 966 N N . ALA A 1 150 ? -6.658 38.791 39.108 1.00 18.74 149 ALA A N 1
ATOM 967 C CA . ALA A 1 150 ? -5.414 38.931 39.868 1.00 18.67 149 ALA A CA 1
ATOM 968 C C . ALA A 1 150 ? -5.354 37.909 40.999 1.00 17.69 149 ALA A C 1
ATOM 969 O O . ALA A 1 150 ? -4.336 37.244 41.188 1.00 18.36 149 ALA A O 1
ATOM 971 N N . PHE A 1 151 ? -6.444 37.790 41.753 1.00 17.36 150 PHE A N 1
ATOM 972 C CA . PHE A 1 151 ? -6.501 36.840 42.859 1.00 17.65 150 PHE A CA 1
ATOM 973 C C . PHE A 1 151 ? -6.298 35.409 42.381 1.00 19.21 150 PHE A C 1
ATOM 974 O O . PHE A 1 151 ? -5.577 34.629 43.005 1.00 17.94 150 PHE A O 1
ATOM 982 N N . THR A 1 152 ? -6.938 35.071 41.267 1.00 19.79 151 THR A N 1
ATOM 983 C CA . THR A 1 152 ? -6.839 33.728 40.715 1.00 20.25 151 THR A CA 1
ATOM 984 C C . THR A 1 152 ? -5.428 33.404 40.236 1.00 18.71 151 THR A C 1
ATOM 985 O O . THR A 1 152 ? -4.891 32.346 40.546 1.00 19.16 151 THR A O 1
ATOM 989 N N . ARG A 1 153 ? -4.831 34.319 39.483 1.00 19.47 152 ARG A N 1
ATOM 990 C CA . ARG A 1 153 ? -3.490 34.110 38.958 1.00 20.83 152 ARG A CA 1
ATOM 991 C C . ARG A 1 153 ? -2.459 33.965 40.071 1.00 20.68 152 ARG A C 1
ATOM 992 O O . ARG A 1 153 ? -1.540 33.152 39.972 1.00 20.92 152 ARG A O 1
ATOM 1000 N N . LEU A 1 154 ? -2.624 34.751 41.132 1.00 20.28 153 LEU A N 1
ATOM 1001 C CA . LEU A 1 154 ? -1.683 34.736 42.251 1.00 19.34 153 LEU A CA 1
ATOM 1002 C C . LEU A 1 154 ? -1.920 33.694 43.338 1.00 20.49 153 LEU A C 1
ATOM 1003 O O . LEU A 1 154 ? -1.119 33.573 44.264 1.00 20.08 153 LEU A O 1
ATOM 1008 N N . LYS A 1 155 ? -2.998 32.928 43.226 1.00 20.23 154 LYS A N 1
ATOM 1009 C CA . LYS A 1 155 ? -3.310 31.923 44.241 1.00 21.37 154 LYS A CA 1
ATOM 1010 C C . LYS A 1 155 ? -2.127 31.050 44.658 1.00 21.57 154 LYS A C 1
ATOM 1011 O O . LYS A 1 155 ? -1.922 30.808 45.846 1.00 22.44 154 LYS A O 1
ATOM 1017 N N . PRO A 1 156 ? -1.344 30.546 43.685 1.00 20.09 155 PRO A N 1
ATOM 1018 C CA . PRO A 1 156 ? -0.195 29.707 44.037 1.00 19.94 155 PRO A CA 1
ATOM 1019 C C . PRO A 1 156 ? 0.785 30.463 44.933 1.00 19.74 155 PRO A C 1
ATOM 1020 O O . PRO A 1 156 ? 1.357 29.897 45.863 1.00 19.14 155 PRO A O 1
ATOM 1024 N N . VAL A 1 157 ? 0.972 31.747 44.642 1.00 19.54 156 VAL A N 1
ATOM 1025 C CA . VAL A 1 157 ? 1.881 32.578 45.420 1.00 19.36 156 VAL A CA 1
ATOM 1026 C C . VAL A 1 157 ? 1.314 32.857 46.809 1.00 18.27 156 VAL A C 1
ATOM 1027 O O . VAL A 1 157 ? 2.001 32.676 47.811 1.00 18.47 156 VAL A O 1
ATOM 1031 N N . LEU A 1 158 ? 0.057 33.285 46.865 1.00 17.83 157 LEU A N 1
ATOM 1032 C CA . LEU A 1 158 ? -0.586 33.582 48.141 1.00 17.98 157 LEU A CA 1
ATOM 1033 C C . LEU A 1 158 ? -0.628 32.347 49.041 1.00 18.92 157 LEU A C 1
ATOM 1034 O O . LEU A 1 158 ? -0.353 32.438 50.238 1.00 19.09 157 LEU A O 1
ATOM 1039 N N . ASP A 1 159 ? -0.960 31.192 48.468 1.00 19.40 158 ASP A N 1
ATOM 1040 C CA . ASP A 1 159 ? -1.016 29.952 49.245 1.00 19.44 158 ASP A CA 1
ATOM 1041 C C . ASP A 1 159 ? 0.348 29.644 49.866 1.00 19.31 158 ASP A C 1
ATOM 1042 O O . ASP A 1 159 ? 0.438 29.123 50.975 1.00 19.74 158 ASP A O 1
ATOM 1047 N N . ALA A 1 160 ? 1.410 29.969 49.139 1.00 18.70 159 ALA A N 1
ATOM 1048 C CA . ALA A 1 160 ? 2.762 29.689 49.602 1.00 19.67 159 ALA A CA 1
ATOM 1049 C C . ALA A 1 160 ? 3.308 30.660 50.641 1.00 19.14 159 ALA A C 1
ATOM 1050 O O . ALA A 1 160 ? 3.832 30.244 51.672 1.00 18.56 159 ALA A O 1
ATOM 1052 N N . VAL A 1 161 ? 3.185 31.951 50.363 1.00 19.38 160 VAL A N 1
ATOM 1053 C CA . VAL A 1 161 ? 3.724 32.969 51.255 1.00 19.03 160 VAL A CA 1
ATOM 1054 C C . VAL A 1 161 ? 2.848 33.392 52.429 1.00 19.81 160 VAL A C 1
ATOM 1055 O O . VAL A 1 161 ? 3.365 33.892 53.429 1.00 18.19 160 VAL A O 1
ATOM 1059 N N . ALA A 1 162 ? 1.538 33.186 52.323 1.00 19.44 161 ALA A N 1
ATOM 1060 C CA . ALA A 1 162 ? 0.628 33.618 53.383 1.00 19.00 161 ALA A CA 1
ATOM 1061 C C . ALA A 1 162 ? -0.196 32.543 54.076 1.00 20.89 161 ALA A C 1
ATOM 1062 O O . ALA A 1 162 ? -0.416 31.455 53.538 1.00 21.28 161 ALA A O 1
ATOM 1064 N N . SER A 1 163 ? -0.650 32.874 55.285 1.00 20.48 162 SER A N 1
ATOM 1065 C CA . SER A 1 163 ? -1.494 31.986 56.077 1.00 21.75 162 SER A CA 1
ATOM 1066 C C . SER A 1 163 ? -2.845 32.669 56.316 1.00 21.75 162 SER A C 1
ATOM 1067 O O . SER A 1 163 ? -3.831 32.019 56.658 1.00 23.66 162 SER A O 1
ATOM 1070 N N . ASN A 1 164 ? -2.878 33.987 56.133 1.00 21.74 163 ASN A N 1
ATOM 1071 C CA . ASN A 1 164 ? -4.107 34.759 56.297 1.00 20.87 163 ASN A CA 1
ATOM 1072 C C . ASN A 1 164 ? -4.207 35.837 55.227 1.00 20.91 163 ASN A C 1
ATOM 1073 O O . ASN A 1 164 ? -3.452 36.812 55.237 1.00 19.97 163 ASN A O 1
ATOM 1078 N N . VAL A 1 165 ? -5.137 35.649 54.299 1.00 19.56 164 VAL A N 1
ATOM 1079 C CA . VAL A 1 165 ? -5.349 36.602 53.225 1.00 19.61 164 VAL A CA 1
ATOM 1080 C C . VAL A 1 165 ? -6.723 37.224 53.374 1.00 19.59 164 VAL A C 1
ATOM 1081 O O . VAL A 1 165 ? -7.728 36.522 53.396 1.00 21.00 164 VAL A O 1
ATOM 1085 N N . TYR A 1 166 ? -6.755 38.546 53.493 1.00 18.87 165 TYR A N 1
ATOM 1086 C CA . TYR A 1 166 ? -8.007 39.273 53.637 1.00 19.67 165 TYR A CA 1
ATOM 1087 C C . TYR A 1 166 ? -8.295 40.036 52.351 1.00 20.09 165 TYR A C 1
ATOM 1088 O O . TYR A 1 166 ? -7.553 40.944 51.980 1.00 19.78 165 TYR A O 1
ATOM 1097 N N . ARG A 1 167 ? -9.363 39.644 51.662 1.00 20.69 166 ARG A N 1
ATOM 1098 C CA . ARG A 1 167 ? -9.762 40.297 50.419 1.00 21.59 166 ARG A CA 1
ATOM 1099 C C . ARG A 1 167 ? -10.653 41.462 50.817 1.00 21.44 166 ARG A C 1
ATOM 1100 O O . ARG A 1 167 ? -11.833 41.281 51.136 1.00 20.62 166 ARG A O 1
ATOM 1108 N N . ILE A 1 168 ? -10.063 42.653 50.809 1.00 19.65 167 ILE A N 1
ATOM 1109 C CA . ILE A 1 168 ? -10.748 43.878 51.203 1.00 20.06 167 ILE A CA 1
ATOM 1110 C C . ILE A 1 168 ? -11.784 44.337 50.185 1.00 20.64 167 ILE A C 1
ATOM 1111 O O . ILE A 1 168 ? -12.916 44.659 50.545 1.00 20.29 167 ILE A O 1
ATOM 1116 N N . SER A 1 169 ? -11.394 44.380 48.916 1.00 20.93 168 SER A N 1
ATOM 1117 C CA . SER A 1 169 ? -12.312 44.784 47.854 1.00 21.61 168 SER A CA 1
ATOM 1118 C C . SER A 1 169 ? -11.880 44.151 46.545 1.00 21.53 168 SER A C 1
ATOM 1119 O O . SER A 1 169 ? -10.870 43.441 46.488 1.00 21.27 168 SER A O 1
ATOM 1122 N N . ASP A 1 170 ? -12.646 44.412 45.493 1.00 22.82 169 ASP A N 1
ATOM 1123 C CA . ASP A 1 170 ? -12.346 43.861 44.180 1.00 25.01 169 ASP A CA 1
ATOM 1124 C C . ASP A 1 170 ? -11.592 44.869 43.322 1.00 25.09 169 ASP A C 1
ATOM 1125 O O . ASP A 1 170 ? -11.394 44.657 42.129 1.00 24.94 169 ASP A O 1
ATOM 1130 N N . THR A 1 171 ? -11.168 45.972 43.929 1.00 24.54 170 THR A N 1
ATOM 1131 C CA . THR A 1 171 ? -10.439 46.983 43.179 1.00 25.63 170 THR A CA 1
ATOM 1132 C C . THR A 1 171 ? -9.210 47.470 43.932 1.00 24.11 170 THR A C 1
ATOM 1133 O O . THR A 1 171 ? -9.245 47.649 45.148 1.00 25.17 170 THR A O 1
ATOM 1137 N N . PRO A 1 172 ? -8.099 47.685 43.212 1.00 22.43 171 PRO A N 1
ATOM 1138 C CA . PRO A 1 172 ? -6.863 48.159 43.836 1.00 20.64 171 PRO A CA 1
ATOM 1139 C C . PRO A 1 172 ? -7.110 49.447 44.613 1.00 20.62 171 PRO A C 1
ATOM 1140 O O . PRO A 1 172 ? -7.894 50.295 44.186 1.00 21.30 171 PRO A O 1
ATOM 1144 N N . GLY A 1 173 ? -6.444 49.585 45.751 1.00 18.58 172 GLY A N 1
ATOM 1145 C CA . GLY A 1 173 ? -6.605 50.785 46.549 1.00 17.96 172 GLY A CA 1
ATOM 1146 C C . GLY A 1 173 ? -7.005 50.517 47.985 1.00 17.88 172 GLY A C 1
ATOM 1147 O O . GLY A 1 173 ? -6.391 51.039 48.915 1.00 17.95 172 GLY A O 1
ATOM 1148 N N . ALA A 1 174 ? -8.038 49.700 48.166 1.00 17.36 173 ALA A N 1
ATOM 1149 C CA . ALA A 1 174 ? -8.530 49.376 49.499 1.00 16.45 173 ALA A CA 1
ATOM 1150 C C . ALA A 1 174 ? -7.483 48.656 50.339 1.00 17.48 173 ALA A C 1
ATOM 1151 O O . ALA A 1 174 ? -7.373 48.892 51.542 1.00 12.72 173 ALA A O 1
ATOM 1153 N N . GLY A 1 175 ? -6.722 47.772 49.703 1.00 15.36 174 GLY A N 1
ATOM 1154 C CA . GLY A 1 175 ? -5.691 47.055 50.420 1.00 15.12 174 GLY A CA 1
ATOM 1155 C C . GLY A 1 175 ? -4.689 48.022 51.026 1.00 15.35 174 GLY A C 1
ATOM 1156 O O . GLY A 1 175 ? -4.326 47.889 52.194 1.00 14.90 174 GLY A O 1
ATOM 1157 N N . SER A 1 176 ? -4.242 49.000 50.243 1.00 12.77 175 SER A N 1
ATOM 1158 C CA . SER A 1 176 ? -3.276 49.974 50.747 1.00 14.66 175 SER A CA 1
ATOM 1159 C C . SER A 1 176 ? -3.870 50.846 51.850 1.00 14.11 175 SER A C 1
ATOM 1160 O O . SER A 1 176 ? -3.156 51.274 52.756 1.00 15.83 175 SER A O 1
ATOM 1163 N N . THR A 1 177 ? -5.174 51.105 51.779 1.00 13.75 176 THR A N 1
ATOM 1164 C CA . THR A 1 177 ? -5.829 51.908 52.810 1.00 13.61 176 THR A CA 1
ATOM 1165 C C . THR A 1 177 ? -5.784 51.152 54.136 1.00 13.96 176 THR A C 1
ATOM 1166 O O . THR A 1 177 ? -5.559 51.742 55.197 1.00 12.88 176 THR A O 1
ATOM 1170 N N . VAL A 1 178 ? -5.991 49.843 54.072 1.00 13.33 177 VAL A N 1
ATOM 1171 C CA . VAL A 1 178 ? -5.957 49.024 55.278 1.00 12.19 177 VAL A CA 1
ATOM 1172 C C . VAL A 1 178 ? -4.548 48.997 55.856 1.00 13.33 177 VAL A C 1
ATOM 1173 O O . VAL A 1 178 ? -4.375 49.066 57.074 1.00 13.01 177 VAL A O 1
ATOM 1177 N N . LYS A 1 179 ? -3.545 48.900 54.981 1.00 12.69 178 LYS A N 1
ATOM 1178 C CA . LYS A 1 179 ? -2.146 48.884 55.405 1.00 13.51 178 LYS A CA 1
ATOM 1179 C C . LYS A 1 179 ? -1.790 50.196 56.103 1.00 13.15 178 LYS A C 1
ATOM 1180 O O . LYS A 1 179 ? -1.068 50.204 57.099 1.00 13.22 178 LYS A O 1
ATOM 1186 N N . ILE A 1 180 ? -2.291 51.306 55.570 1.00 13.13 179 ILE A N 1
ATOM 1187 C CA . ILE A 1 180 ? -2.023 52.615 56.164 1.00 14.36 179 ILE A CA 1
ATOM 1188 C C . ILE A 1 180 ? -2.554 52.655 57.592 1.00 14.01 179 ILE A C 1
ATOM 1189 O O . ILE A 1 180 ? -1.854 53.079 58.511 1.00 13.64 179 ILE A O 1
ATOM 1194 N N . ILE A 1 181 ? -3.792 52.212 57.779 1.00 13.64 180 ILE A N 1
ATOM 1195 C CA . ILE A 1 181 ? -4.377 52.206 59.111 1.00 15.02 180 ILE A CA 1
ATOM 1196 C C . ILE A 1 181 ? -3.547 51.291 60.013 1.00 15.42 180 ILE A C 1
ATOM 1197 O O . ILE A 1 181 ? -3.267 51.625 61.164 1.00 13.73 180 ILE A O 1
ATOM 1202 N N . HIS A 1 182 ? -3.137 50.143 59.483 1.00 12.04 181 HIS A N 1
ATOM 1203 C CA . HIS A 1 182 ? -2.320 49.217 60.256 1.00 12.61 181 HIS A CA 1
ATOM 1204 C C . HIS A 1 182 ? -1.023 49.877 60.733 1.00 12.38 181 HIS A C 1
ATOM 1205 O O . HIS A 1 182 ? -0.605 49.679 61.875 1.00 12.51 181 HIS A O 1
ATOM 1212 N N . GLN A 1 183 ? -0.391 50.660 59.863 1.00 13.00 182 GLN A N 1
ATOM 1213 C CA . GLN A 1 183 ? 0.864 51.318 60.217 1.00 11.96 182 GLN A CA 1
ATOM 1214 C C . GLN A 1 183 ? 0.696 52.388 61.291 1.00 12.87 182 GLN A C 1
ATOM 1215 O O . GLN A 1 183 ? 1.660 52.737 61.974 1.00 13.04 182 GLN A O 1
ATOM 1221 N N . LEU A 1 184 ? -0.519 52.908 61.434 1.00 10.78 183 LEU A N 1
ATOM 1222 C CA . LEU A 1 184 ? -0.792 53.900 62.466 1.00 11.14 183 LEU A CA 1
ATOM 1223 C C . LEU A 1 184 ? -0.561 53.175 63.795 1.00 14.54 183 LEU A C 1
ATOM 1224 O O . LEU A 1 184 ? 0.132 53.676 64.682 1.00 12.78 183 LEU A O 1
ATOM 1229 N N . LEU A 1 185 ? -1.131 51.980 63.915 1.00 13.06 184 LEU A N 1
ATOM 1230 C CA . LEU A 1 185 ? -0.978 51.190 65.134 1.00 13.47 184 LEU A CA 1
ATOM 1231 C C . LEU A 1 185 ? 0.472 50.749 65.347 1.00 14.07 184 LEU A C 1
ATOM 1232 O O . LEU A 1 185 ? 1.010 50.876 66.444 1.00 12.85 184 LEU A O 1
ATOM 1237 N N . ALA A 1 186 ? 1.105 50.230 64.300 1.00 14.34 185 ALA A N 1
ATOM 1238 C CA . ALA A 1 186 ? 2.489 49.780 64.411 1.00 13.63 185 ALA A CA 1
ATOM 1239 C C . ALA A 1 186 ? 3.375 50.934 64.883 1.00 13.83 185 ALA A C 1
ATOM 1240 O O . ALA A 1 186 ? 4.170 50.778 65.806 1.00 12.55 185 ALA A O 1
ATOM 1242 N N . GLY A 1 187 ? 3.217 52.095 64.249 1.00 11.31 186 GLY A N 1
ATOM 1243 C CA . GLY A 1 187 ? 4.020 53.253 64.604 1.00 10.72 186 GLY A CA 1
ATOM 1244 C C . GLY A 1 187 ? 3.780 53.772 66.008 1.00 11.79 186 GLY A C 1
ATOM 1245 O O . GLY A 1 187 ? 4.732 54.052 66.743 1.00 10.25 186 GLY A O 1
ATOM 1246 N N . VAL A 1 188 ? 2.512 53.918 66.378 1.00 9.67 187 VAL A N 1
ATOM 1247 C CA . VAL A 1 188 ? 2.178 54.405 67.708 1.00 10.97 187 VAL A CA 1
ATOM 1248 C C . VAL A 1 188 ? 2.653 53.416 68.766 1.00 11.18 187 VAL A C 1
ATOM 1249 O O . VAL A 1 188 ? 3.147 53.815 69.817 1.00 9.59 187 VAL A O 1
ATOM 1253 N N . HIS A 1 189 ? 2.517 52.124 68.487 1.00 9.64 188 HIS A N 1
ATOM 1254 C CA . HIS A 1 189 ? 2.947 51.125 69.460 1.00 11.31 188 HIS A CA 1
ATOM 1255 C C . HIS A 1 189 ? 4.457 51.154 69.695 1.00 10.79 188 HIS A C 1
ATOM 1256 O O . HIS A 1 189 ? 4.906 51.034 70.835 1.00 12.25 188 HIS A O 1
ATOM 1263 N N . ILE A 1 190 ? 5.250 51.325 68.644 1.00 10.26 189 ILE A N 1
ATOM 1264 C CA . ILE A 1 190 ? 6.693 51.388 68.854 1.00 11.50 189 ILE A CA 1
ATOM 1265 C C . ILE A 1 190 ? 7.018 52.610 69.717 1.00 11.36 189 ILE A C 1
ATOM 1266 O O . ILE A 1 190 ? 7.777 52.515 70.681 1.00 10.53 189 ILE A O 1
ATOM 1271 N N . ALA A 1 191 ? 6.429 53.753 69.378 1.00 11.28 190 ALA A N 1
ATOM 1272 C CA . ALA A 1 191 ? 6.684 54.975 70.132 1.00 12.39 190 ALA A CA 1
ATOM 1273 C C . ALA A 1 191 ? 6.205 54.876 71.581 1.00 12.40 190 ALA A C 1
ATOM 1274 O O . ALA A 1 191 ? 6.884 55.348 72.494 1.00 11.76 190 ALA A O 1
ATOM 1276 N N . ALA A 1 192 ? 5.041 54.268 71.795 1.00 11.99 191 ALA A N 1
ATOM 1277 C CA . ALA A 1 192 ? 4.509 54.120 73.144 1.00 12.95 191 ALA A CA 1
ATOM 1278 C C . ALA A 1 192 ? 5.416 53.197 73.954 1.00 13.09 191 ALA A C 1
ATOM 1279 O O . ALA A 1 192 ? 5.678 53.450 75.126 1.00 10.29 191 ALA A O 1
ATOM 1281 N N . ALA A 1 193 ? 5.904 52.132 73.323 1.00 12.45 192 ALA A N 1
ATOM 1282 C CA . ALA A 1 193 ? 6.795 51.203 74.012 1.00 10.84 192 ALA A CA 1
ATOM 1283 C C . ALA A 1 193 ? 8.038 51.968 74.462 1.00 13.52 192 ALA A C 1
ATOM 1284 O O . ALA A 1 193 ? 8.470 51.856 75.613 1.00 12.23 192 ALA A O 1
ATOM 1286 N N . ALA A 1 194 ? 8.599 52.759 73.549 1.00 11.80 193 ALA A N 1
ATOM 1287 C CA . ALA A 1 194 ? 9.792 53.539 73.847 1.00 11.63 193 ALA A CA 1
ATOM 1288 C C . ALA A 1 194 ? 9.544 54.514 74.986 1.00 12.02 193 ALA A C 1
ATOM 1289 O O . ALA A 1 194 ? 10.373 54.660 75.883 1.00 11.13 193 ALA A O 1
ATOM 1291 N N . GLU A 1 195 ? 8.400 55.188 74.948 1.00 11.82 194 GLU A N 1
ATOM 1292 C CA . GLU A 1 195 ? 8.063 56.147 75.988 1.00 13.14 194 GLU A CA 1
ATOM 1293 C C . GLU A 1 195 ? 8.008 55.458 77.347 1.00 13.29 194 GLU A C 1
ATOM 1294 O O . GLU A 1 195 ? 8.571 55.953 78.325 1.00 14.50 194 GLU A O 1
ATOM 1300 N N . ALA A 1 196 ? 7.349 54.305 77.400 1.00 13.87 195 ALA A N 1
ATOM 1301 C CA . ALA A 1 196 ? 7.217 53.556 78.648 1.00 15.15 195 ALA A CA 1
ATOM 1302 C C . ALA A 1 196 ? 8.550 53.032 79.186 1.00 14.39 195 ALA A C 1
ATOM 1303 O O . ALA A 1 196 ? 8.797 53.075 80.391 1.00 13.20 195 ALA A O 1
ATOM 1313 N N . ALA A 1 198 ? 11.577 54.290 78.509 1.00 12.30 197 ALA A N 1
ATOM 1314 C CA . ALA A 1 198 ? 12.421 55.411 78.900 1.00 12.42 197 ALA A CA 1
ATOM 1315 C C . ALA A 1 198 ? 11.975 55.871 80.291 1.00 12.60 197 ALA A C 1
ATOM 1316 O O . ALA A 1 198 ? 12.799 56.212 81.136 1.00 10.98 197 ALA A O 1
ATOM 1318 N N . LEU A 1 199 ? 10.666 55.891 80.527 1.00 12.09 198 LEU A N 1
ATOM 1319 C CA . LEU A 1 199 ? 10.156 56.286 81.837 1.00 13.10 198 LEU A CA 1
ATOM 1320 C C . LEU A 1 199 ? 10.612 55.266 82.882 1.00 12.97 198 LEU A C 1
ATOM 1321 O O . LEU A 1 199 ? 10.978 55.630 83.995 1.00 10.39 198 LEU A O 1
ATOM 1326 N N . ALA A 1 200 ? 10.576 53.989 82.513 1.00 13.25 199 ALA A N 1
ATOM 1327 C CA . ALA A 1 200 ? 10.993 52.917 83.413 1.00 15.06 199 ALA A CA 1
ATOM 1328 C C . ALA A 1 200 ? 12.446 53.125 83.811 1.00 14.68 199 ALA A C 1
ATOM 1329 O O . ALA A 1 200 ? 12.806 52.973 84.979 1.00 16.30 199 ALA A O 1
ATOM 1331 N N . ALA A 1 201 ? 13.275 53.478 82.836 1.00 14.81 200 ALA A N 1
ATOM 1332 C CA . ALA A 1 201 ? 14.692 53.711 83.090 1.00 15.82 200 ALA A CA 1
ATOM 1333 C C . ALA A 1 201 ? 14.843 54.891 84.044 1.00 17.27 200 ALA A C 1
ATOM 1334 O O . ALA A 1 201 ? 15.596 54.826 85.017 1.00 17.70 200 ALA A O 1
ATOM 1336 N N . ARG A 1 202 ? 14.115 55.965 83.757 1.00 16.73 201 ARG A N 1
ATOM 1337 C CA . ARG A 1 202 ? 14.163 57.169 84.579 1.00 16.60 201 ARG A CA 1
ATOM 1338 C C . ARG A 1 202 ? 13.716 56.900 86.012 1.00 16.24 201 ARG A C 1
ATOM 1339 O O . ARG A 1 202 ? 14.236 57.495 86.960 1.00 15.74 201 ARG A O 1
ATOM 1347 N N . ALA A 1 203 ? 12.753 55.997 86.159 1.00 14.78 202 ALA A N 1
ATOM 1348 C CA . ALA A 1 203 ? 12.211 55.639 87.461 1.00 15.56 202 ALA A CA 1
ATOM 1349 C C . ALA A 1 203 ? 13.107 54.649 88.200 1.00 18.02 202 ALA A C 1
ATOM 1350 O O . ALA A 1 203 ? 12.868 54.338 89.366 1.00 19.18 202 ALA A O 1
ATOM 1352 N N . GLY A 1 204 ? 14.130 54.151 87.516 1.00 17.82 203 GLY A N 1
ATOM 1353 C CA . GLY A 1 204 ? 15.047 53.216 88.140 1.00 19.05 203 GLY A CA 1
ATOM 1354 C C . GLY A 1 204 ? 14.636 51.758 88.100 1.00 19.55 203 GLY A C 1
ATOM 1355 O O . GLY A 1 204 ? 15.105 50.965 88.915 1.00 19.47 203 GLY A O 1
ATOM 1356 N N . ILE A 1 205 ? 13.760 51.396 87.166 1.00 17.89 204 ILE A N 1
ATOM 1357 C CA . ILE A 1 205 ? 13.318 50.014 87.032 1.00 17.25 204 ILE A CA 1
ATOM 1358 C C . ILE A 1 205 ? 14.182 49.329 85.973 1.00 18.17 204 ILE A C 1
ATOM 1359 O O . ILE A 1 205 ? 14.327 49.844 84.865 1.00 17.01 204 ILE A O 1
ATOM 1364 N N . PRO A 1 206 ? 14.780 48.169 86.303 1.00 18.12 205 PRO A N 1
ATOM 1365 C CA . PRO A 1 206 ? 15.612 47.473 85.314 1.00 18.42 205 PRO A CA 1
ATOM 1366 C C . PRO A 1 206 ? 14.771 47.211 84.062 1.00 17.78 205 PRO A C 1
ATOM 1367 O O . PRO A 1 206 ? 13.638 46.740 84.161 1.00 17.66 205 PRO A O 1
ATOM 1371 N N . LEU A 1 207 ? 15.321 47.511 82.889 1.00 18.00 206 LEU A N 1
ATOM 1372 C CA . LEU A 1 207 ? 14.583 47.327 81.642 1.00 18.26 206 LEU A CA 1
ATOM 1373 C C . LEU A 1 207 ? 14.252 45.876 81.311 1.00 18.57 206 LEU A C 1
ATOM 1374 O O . LEU A 1 207 ? 13.193 45.596 80.742 1.00 16.39 206 LEU A O 1
ATOM 1379 N N . ASP A 1 208 ? 15.142 44.950 81.663 1.00 19.05 207 ASP A N 1
ATOM 1380 C CA . ASP A 1 208 ? 14.874 43.547 81.375 1.00 20.11 207 ASP A CA 1
ATOM 1381 C C . ASP A 1 208 ? 13.669 43.098 82.208 1.00 19.63 207 ASP A C 1
ATOM 1382 O O . ASP A 1 208 ? 12.806 42.365 81.723 1.00 18.89 207 ASP A O 1
ATOM 1387 N N . VAL A 1 209 ? 13.597 43.579 83.447 1.00 18.90 208 VAL A N 1
ATOM 1388 C CA . VAL A 1 209 ? 12.485 43.256 84.337 1.00 18.52 208 VAL A CA 1
ATOM 1389 C C . VAL A 1 209 ? 11.194 43.884 83.804 1.00 18.43 208 VAL A C 1
ATOM 1390 O O . VAL A 1 209 ? 10.144 43.247 83.776 1.00 17.05 208 VAL A O 1
ATOM 1402 N N . TYR A 1 211 ? 10.553 44.639 80.788 1.00 14.67 210 TYR A N 1
ATOM 1403 C CA . TYR A 1 211 ? 10.217 43.918 79.565 1.00 15.13 210 TYR A CA 1
ATOM 1404 C C . TYR A 1 211 ? 9.452 42.628 79.868 1.00 15.77 210 TYR A C 1
ATOM 1405 O O . TYR A 1 211 ? 8.410 42.364 79.271 1.00 13.90 210 TYR A O 1
ATOM 1414 N N . ASP A 1 212 ? 9.971 41.827 80.796 1.00 15.29 211 ASP A N 1
ATOM 1415 C CA . ASP A 1 212 ? 9.314 40.572 81.155 1.00 16.61 211 ASP A CA 1
ATOM 1416 C C . ASP A 1 212 ? 7.900 40.790 81.679 1.00 15.76 211 ASP A C 1
ATOM 1417 O O . ASP A 1 212 ? 6.987 40.054 81.328 1.00 16.30 211 ASP A O 1
ATOM 1422 N N . VAL A 1 213 ? 7.721 41.802 82.523 1.00 15.89 212 VAL A N 1
ATOM 1423 C CA . VAL A 1 213 ? 6.403 42.086 83.078 1.00 14.78 212 VAL A CA 1
ATOM 1424 C C . VAL A 1 213 ? 5.416 42.435 81.973 1.00 14.33 212 VAL A C 1
ATOM 1425 O O . VAL A 1 213 ? 4.359 41.816 81.858 1.00 12.14 212 VAL A O 1
ATOM 1429 N N . VAL A 1 214 ? 5.761 43.425 81.156 1.00 11.90 213 VAL A N 1
ATOM 1430 C CA . VAL A 1 214 ? 4.866 43.837 80.087 1.00 12.92 213 VAL A CA 1
ATOM 1431 C C . VAL A 1 214 ? 4.510 42.699 79.139 1.00 13.56 213 VAL A C 1
ATOM 1432 O O . VAL A 1 214 ? 3.340 42.507 78.809 1.00 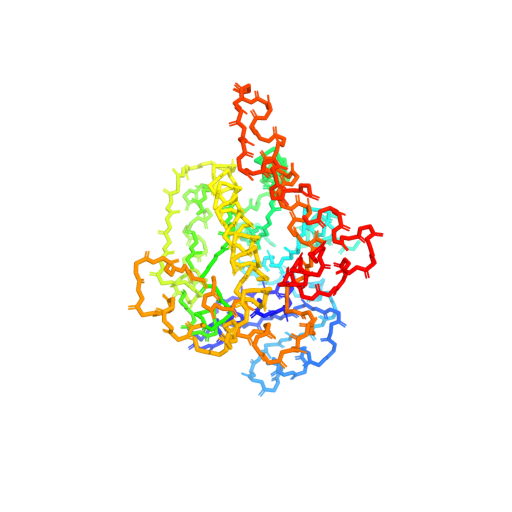13.48 213 VAL A O 1
ATOM 1436 N N . THR A 1 215 ? 5.506 41.930 78.716 1.00 12.96 214 THR A N 1
ATOM 1437 C CA . THR A 1 215 ? 5.234 40.842 77.786 1.00 14.82 214 THR A CA 1
ATOM 1438 C C . THR A 1 215 ? 4.433 39.691 78.396 1.00 16.87 214 THR A C 1
ATOM 1439 O O . THR A 1 215 ? 4.174 38.683 77.736 1.00 17.84 214 THR A O 1
ATOM 1443 N N . HIS A 1 216 ? 4.032 39.853 79.653 1.00 17.03 215 HIS A N 1
ATOM 1444 C CA . HIS A 1 216 ? 3.218 38.851 80.335 1.00 17.43 215 HIS A CA 1
ATOM 1445 C C . HIS A 1 216 ? 2.008 39.526 80.967 1.00 17.98 215 HIS A C 1
ATOM 1446 O O . HIS A 1 216 ? 1.353 38.962 81.846 1.00 18.50 215 HIS A O 1
ATOM 1453 N N . ALA A 1 217 ? 1.710 40.734 80.502 1.00 14.67 216 ALA A N 1
ATOM 1454 C CA . ALA A 1 217 ? 0.592 41.499 81.031 1.00 15.77 216 ALA A CA 1
ATOM 1455 C C . ALA A 1 217 ? -0.314 42.055 79.929 1.00 14.90 216 ALA A C 1
ATOM 1456 O O . ALA A 1 217 ? -0.069 41.849 78.739 1.00 15.44 216 ALA A O 1
ATOM 1458 N N . ALA A 1 218 ? -1.359 42.764 80.344 1.00 14.55 217 ALA A N 1
ATOM 1459 C CA . ALA A 1 218 ? -2.334 43.328 79.420 1.00 16.50 217 ALA A CA 1
ATOM 1460 C C . ALA A 1 218 ? -1.848 44.526 78.601 1.00 15.72 217 ALA A C 1
ATOM 1461 O O . ALA A 1 218 ? -2.512 44.929 77.646 1.00 16.40 217 ALA A O 1
ATOM 1463 N N . GLY A 1 219 ? -0.693 45.085 78.955 1.00 16.45 218 GLY A N 1
ATOM 1464 C CA . GLY A 1 219 ? -0.182 46.234 78.224 1.00 14.68 218 GLY A CA 1
ATOM 1465 C C . GLY A 1 219 ? 0.763 45.882 77.087 1.00 14.13 218 GLY A C 1
ATOM 1466 O O . GLY A 1 219 ? 1.330 46.759 76.435 1.00 13.46 218 GLY A O 1
ATOM 1467 N N . ASN A 1 220 ? 0.927 44.591 76.836 1.00 13.53 219 ASN A N 1
ATOM 1468 C CA . ASN A 1 220 ? 1.824 44.126 75.787 1.00 14.67 219 ASN A CA 1
ATOM 1469 C C . ASN A 1 220 ? 1.302 44.425 74.385 1.00 13.79 219 ASN A C 1
ATOM 1470 O O . ASN A 1 220 ? 0.100 44.602 74.176 1.00 13.37 219 ASN A O 1
ATOM 1475 N N . SER A 1 221 ? 2.224 44.511 73.433 1.00 13.08 220 SER A N 1
ATOM 1476 C CA . SER A 1 221 ? 1.865 44.720 72.038 1.00 13.97 220 SER A CA 1
ATOM 1477 C C . SER A 1 221 ? 2.897 43.945 71.240 1.00 13.35 220 SER A C 1
ATOM 1478 O O . SER A 1 221 ? 3.993 43.662 71.741 1.00 13.57 220 SER A O 1
ATOM 1481 N N . TRP A 1 222 ? 2.553 43.589 70.010 1.00 12.55 221 TRP A N 1
ATOM 1482 C CA . TRP A 1 222 ? 3.489 42.853 69.175 1.00 14.21 221 TRP A CA 1
ATOM 1483 C C . TRP A 1 222 ? 4.749 43.701 69.001 1.00 13.07 221 TRP A C 1
ATOM 1484 O O . TRP A 1 222 ? 5.865 43.194 69.091 1.00 12.82 221 TRP A O 1
ATOM 1503 N N . PHE A 1 224 ? 5.889 46.099 71.010 1.00 11.97 223 PHE A N 1
ATOM 1504 C CA . PHE A 1 224 ? 6.634 46.234 72.253 1.00 13.40 223 PHE A CA 1
ATOM 1505 C C . PHE A 1 224 ? 7.532 45.006 72.397 1.00 14.93 223 PHE A C 1
ATOM 1506 O O . PHE A 1 224 ? 8.744 45.119 72.592 1.00 9.47 223 PHE A O 1
ATOM 1514 N N . GLU A 1 225 ? 6.926 43.830 72.288 1.00 14.45 224 GLU A N 1
ATOM 1515 C CA . GLU A 1 225 ? 7.674 42.592 72.446 1.00 16.41 224 GLU A CA 1
ATOM 1516 C C . GLU A 1 225 ? 8.822 42.457 71.453 1.00 16.42 224 GLU A C 1
ATOM 1517 O O . GLU A 1 225 ? 9.912 42.014 71.815 1.00 17.93 224 GLU A O 1
ATOM 1523 N N . ASN A 1 226 ? 8.593 42.857 70.208 1.00 17.13 225 ASN A N 1
ATOM 1524 C CA . ASN A 1 226 ? 9.634 42.749 69.193 1.00 17.48 225 ASN A CA 1
ATOM 1525 C C . ASN A 1 226 ? 10.718 43.817 69.287 1.00 17.64 225 ASN A C 1
ATOM 1526 O O . ASN A 1 226 ? 11.907 43.498 69.347 1.00 17.04 225 ASN A O 1
ATOM 1531 N N . ARG A 1 227 ? 10.306 45.082 69.324 1.00 17.27 226 ARG A N 1
ATOM 1532 C CA . ARG A 1 227 ? 11.249 46.194 69.368 1.00 18.09 226 ARG A CA 1
ATOM 1533 C C . ARG A 1 227 ? 11.958 46.444 70.701 1.00 17.81 226 ARG A C 1
ATOM 1534 O O . ARG A 1 227 ? 13.143 46.791 70.721 1.00 17.57 226 ARG A O 1
ATOM 1550 N N . GLN A 1 229 ? 13.103 44.436 72.756 1.00 21.33 228 GLN A N 1
ATOM 1551 C CA . GLN A 1 229 ? 14.162 43.473 73.029 1.00 21.97 228 GLN A CA 1
ATOM 1552 C C . GLN A 1 229 ? 15.450 44.142 72.540 1.00 21.14 228 GLN A C 1
ATOM 1553 O O . GLN A 1 229 ? 16.517 43.979 73.128 1.00 21.22 228 GLN A O 1
ATOM 1559 N N . HIS A 1 230 ? 15.336 44.909 71.459 1.00 20.50 229 HIS A N 1
ATOM 1560 C CA . HIS A 1 230 ? 16.483 45.618 70.905 1.00 20.77 229 HIS A CA 1
ATOM 1561 C C . HIS A 1 230 ? 16.983 46.615 71.946 1.00 21.04 229 HIS A C 1
ATOM 1562 O O . HIS A 1 230 ? 18.191 46.779 72.139 1.00 22.40 229 HIS A O 1
ATOM 1569 N N . VAL A 1 231 ? 16.047 47.284 72.614 1.00 18.13 230 VAL A N 1
ATOM 1570 C CA . VAL A 1 231 ? 16.393 48.264 73.637 1.00 19.44 230 VAL A CA 1
ATOM 1571 C C . VAL A 1 231 ? 17.071 47.607 74.829 1.00 20.36 230 VAL A C 1
ATOM 1572 O O . VAL A 1 231 ? 18.073 48.109 75.333 1.00 20.49 230 VAL A O 1
ATOM 1576 N N . VAL A 1 232 ? 16.513 46.493 75.286 1.00 20.58 231 VAL A N 1
ATOM 1577 C CA . VAL A 1 232 ? 17.088 45.784 76.419 1.00 23.03 231 VAL A CA 1
ATOM 1578 C C . VAL A 1 232 ? 18.514 45.355 76.087 1.00 25.50 231 VAL A C 1
ATOM 1579 O O . VAL A 1 232 ? 19.407 45.428 76.935 1.00 26.67 231 VAL A O 1
ATOM 1583 N N . ASP A 1 233 ? 18.726 44.918 74.848 1.00 26.35 232 ASP A N 1
ATOM 1584 C CA . ASP A 1 233 ? 20.048 44.479 74.417 1.00 28.20 232 ASP A CA 1
ATOM 1585 C C . ASP A 1 233 ? 20.935 45.629 73.953 1.00 28.50 232 ASP A C 1
ATOM 1586 O O . ASP A 1 233 ? 22.106 45.422 73.639 1.00 30.85 232 ASP A O 1
ATOM 1591 N N . GLY A 1 234 ? 20.383 46.839 73.916 1.00 26.93 233 GLY A N 1
ATOM 1592 C CA . GLY A 1 234 ? 21.164 47.988 73.484 1.00 26.84 233 GLY A CA 1
ATOM 1593 C C . GLY A 1 234 ? 21.695 47.863 72.066 1.00 27.66 233 GLY A C 1
ATOM 1594 O O . GLY A 1 234 ? 22.748 48.414 71.733 1.00 28.33 233 GLY A O 1
ATOM 1595 N N . ASP A 1 235 ? 20.967 47.138 71.223 1.00 25.84 234 ASP A N 1
ATOM 1596 C CA . ASP A 1 235 ? 21.373 46.948 69.839 1.00 25.40 234 ASP A CA 1
ATOM 1597 C C . ASP A 1 235 ? 20.433 47.686 68.884 1.00 23.58 234 ASP A C 1
ATOM 1598 O O . ASP A 1 235 ? 19.343 47.205 68.569 1.00 23.55 234 ASP A O 1
ATOM 1603 N N . TYR A 1 236 ? 20.862 48.859 68.427 1.00 22.22 235 TYR A N 1
ATOM 1604 C CA . TYR A 1 236 ? 20.049 49.659 67.523 1.00 22.05 235 TYR A CA 1
ATOM 1605 C C . TYR A 1 236 ? 20.381 49.441 66.054 1.00 23.01 235 TYR A C 1
ATOM 1606 O O . TYR A 1 236 ? 20.111 50.299 65.208 1.00 21.90 235 TYR A O 1
ATOM 1615 N N . THR A 1 237 ? 20.972 48.284 65.759 1.00 22.70 236 THR A N 1
ATOM 1616 C CA . THR A 1 237 ? 21.294 47.918 64.385 1.00 24.06 236 THR A CA 1
ATOM 1617 C C . THR A 1 237 ? 19.930 47.919 63.701 1.00 24.04 236 THR A C 1
ATOM 1618 O O . THR A 1 237 ? 18.984 47.315 64.199 1.00 24.83 236 THR A O 1
ATOM 1622 N N . PRO A 1 238 ? 19.810 48.5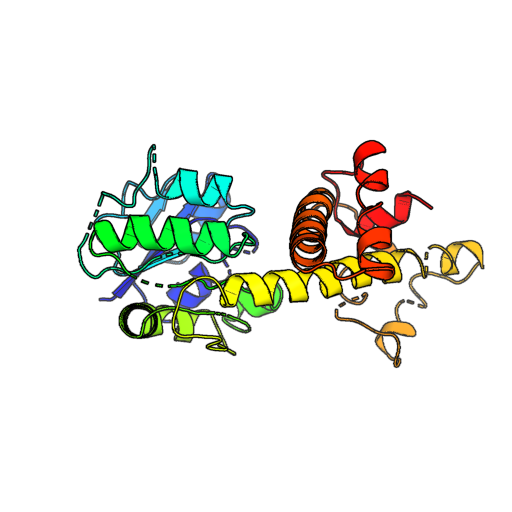95 62.553 1.00 23.50 237 PRO A N 1
ATOM 1623 C CA . PRO A 1 238 ? 18.533 48.659 61.837 1.00 23.60 237 PRO A CA 1
ATOM 1624 C C . PRO A 1 238 ? 17.960 47.381 61.227 1.00 24.10 237 PRO A C 1
ATOM 1625 O O . PRO A 1 238 ? 18.585 46.753 60.375 1.00 25.78 237 PRO A O 1
ATOM 1629 N N . ARG A 1 239 ? 16.773 46.996 61.689 1.00 22.15 238 ARG A N 1
ATOM 1630 C CA . ARG A 1 239 ? 16.068 45.852 61.128 1.00 22.34 238 ARG A CA 1
ATOM 1631 C C . ARG A 1 239 ? 15.090 46.576 60.214 1.00 22.76 238 ARG A C 1
ATOM 1632 O O . ARG A 1 239 ? 14.940 46.248 59.039 1.00 21.85 238 ARG A O 1
ATOM 1640 N N . SER A 1 240 ? 14.437 47.580 60.796 1.00 21.12 239 SER A N 1
ATOM 1641 C CA . SER A 1 240 ? 13.491 48.450 60.107 1.00 21.09 239 SER A CA 1
ATOM 1642 C C . SER A 1 240 ? 13.829 49.831 60.681 1.00 19.02 239 SER A C 1
ATOM 1643 O O . SER A 1 240 ? 13.737 50.041 61.889 1.00 18.71 239 SER A O 1
ATOM 1646 N N . ALA A 1 241 ? 14.225 50.759 59.813 1.00 17.55 240 ALA A N 1
ATOM 1647 C CA . ALA A 1 241 ? 14.657 52.091 60.235 1.00 17.58 240 ALA A CA 1
ATOM 1648 C C . ALA A 1 241 ? 13.625 53.103 60.722 1.00 15.97 240 ALA A C 1
ATOM 1649 O O . ALA A 1 241 ? 12.442 53.040 60.383 1.00 15.76 240 ALA A O 1
ATOM 1651 N N . VAL A 1 242 ? 14.113 54.042 61.526 1.00 15.64 241 VAL A N 1
ATOM 1652 C CA . VAL A 1 242 ? 13.301 55.126 62.057 1.00 15.76 241 VAL A CA 1
ATOM 1653 C C . VAL A 1 242 ? 12.619 55.843 60.897 1.00 15.19 241 VAL A C 1
ATOM 1654 O O . VAL A 1 242 ? 11.416 56.120 60.942 1.00 17.10 241 VAL A O 1
ATOM 1658 N N . ASP A 1 243 ? 13.389 56.133 59.852 1.00 17.66 242 ASP A N 1
ATOM 1659 C CA . ASP A 1 243 ? 12.854 56.829 58.686 1.00 16.42 242 ASP A CA 1
ATOM 1660 C C . ASP A 1 243 ? 11.693 56.109 58.001 1.00 16.65 242 ASP A C 1
ATOM 1661 O O . ASP A 1 243 ? 10.932 56.733 57.261 1.00 15.88 242 ASP A O 1
ATOM 1666 N N . ILE A 1 244 ? 11.543 54.810 58.251 1.00 15.88 243 ILE A N 1
ATOM 1667 C CA . ILE A 1 244 ? 10.438 54.070 57.649 1.00 16.64 243 ILE A CA 1
ATOM 1668 C C . ILE A 1 244 ? 9.127 54.577 58.234 1.00 17.26 243 ILE A C 1
ATOM 1669 O O . ILE A 1 244 ? 8.150 54.769 57.510 1.00 16.75 243 ILE A O 1
ATOM 1674 N N . PHE A 1 245 ? 9.099 54.785 59.547 1.00 14.37 244 PHE A N 1
ATOM 1675 C CA . PHE A 1 245 ? 7.879 55.270 60.165 1.00 14.48 244 PHE A CA 1
ATOM 1676 C C . PHE A 1 245 ? 7.657 56.761 59.991 1.00 14.03 244 PHE A C 1
ATOM 1677 O O . PHE A 1 245 ? 6.527 57.235 60.101 1.00 13.20 244 PHE A O 1
ATOM 1685 N N . VAL A 1 246 ? 8.726 57.502 59.718 1.00 13.18 245 VAL A N 1
ATOM 1686 C CA . VAL A 1 246 ? 8.580 58.929 59.448 1.00 13.92 245 VAL A CA 1
ATOM 1687 C C . VAL A 1 246 ? 7.748 58.958 58.161 1.00 15.90 245 VAL A C 1
ATOM 1688 O O . VAL A 1 246 ? 6.803 59.737 58.018 1.00 13.53 245 VAL A O 1
ATOM 1692 N N . LYS A 1 247 ? 8.100 58.071 57.237 1.00 14.67 246 LYS A N 1
ATOM 1693 C CA . LYS A 1 247 ? 7.399 57.966 55.968 1.00 16.34 246 LYS A CA 1
ATOM 1694 C C . LYS A 1 247 ? 5.984 57.422 56.148 1.00 14.50 246 LYS A C 1
ATOM 1695 O O . LYS A 1 247 ? 5.021 58.035 55.699 1.00 13.53 246 LYS A O 1
ATOM 1701 N N . ASP A 1 248 ? 5.860 56.279 56.817 1.00 13.07 247 ASP A N 1
ATOM 1702 C CA . ASP A 1 248 ? 4.557 55.657 57.011 1.00 12.97 247 ASP A CA 1
ATOM 1703 C C . ASP A 1 248 ? 3.562 56.494 57.802 1.00 13.09 247 ASP A C 1
ATOM 1704 O O . ASP A 1 248 ? 2.404 56.599 57.414 1.00 11.70 247 ASP A O 1
ATOM 1709 N N . LEU A 1 249 ? 4.004 57.083 58.909 1.00 12.62 248 LEU A N 1
ATOM 1710 C CA . LEU A 1 249 ? 3.109 57.907 59.705 1.00 14.06 248 LEU A CA 1
ATOM 1711 C C . LEU A 1 249 ? 2.794 59.192 58.940 1.00 13.26 248 LEU A C 1
ATOM 1712 O O . LEU A 1 249 ? 1.804 59.869 59.222 1.00 13.65 248 LEU A O 1
ATOM 1717 N N . GLY A 1 250 ? 3.642 59.520 57.972 1.00 12.44 249 GLY A N 1
ATOM 1718 C CA . GLY A 1 250 ? 3.394 60.692 57.154 1.00 14.22 249 GLY A CA 1
ATOM 1719 C C . GLY A 1 250 ? 2.228 60.362 56.234 1.00 14.18 249 GLY A C 1
ATOM 1720 O O . GLY A 1 250 ? 1.350 61.192 55.992 1.00 15.85 249 GLY A O 1
ATOM 1721 N N . LEU A 1 251 ? 2.218 59.132 55.725 1.00 14.26 250 LEU A N 1
ATOM 1722 C CA . LEU A 1 251 ? 1.151 58.685 54.840 1.00 14.88 250 LEU A CA 1
ATOM 1723 C C . LEU A 1 251 ? -0.162 58.607 55.624 1.00 14.14 250 LEU A C 1
ATOM 1724 O O . LEU A 1 251 ? -1.233 58.923 55.098 1.00 13.74 250 LEU A O 1
ATOM 1729 N N . VAL A 1 252 ? -0.076 58.182 56.880 1.00 12.19 251 VAL A N 1
ATOM 1730 C CA . VAL A 1 252 ? -1.254 58.111 57.737 1.00 11.93 251 VAL A CA 1
ATOM 1731 C C . VAL A 1 252 ? -1.803 59.535 57.904 1.00 13.98 251 VAL A C 1
ATOM 1732 O O . VAL A 1 252 ? -3.007 59.772 57.781 1.00 9.37 251 VAL A O 1
ATOM 1736 N N . ALA A 1 253 ? -0.905 60.480 58.166 1.00 12.77 252 ALA A N 1
ATOM 1737 C CA . ALA A 1 253 ? -1.287 61.878 58.338 1.00 15.01 252 ALA A CA 1
ATOM 1738 C C . ALA A 1 253 ? -2.056 62.399 57.116 1.00 16.54 252 ALA A C 1
ATOM 1739 O O . ALA A 1 253 ? -3.115 63.015 57.258 1.00 15.14 252 ALA A O 1
ATOM 1741 N N . ASP A 1 254 ? -1.526 62.144 55.922 1.00 18.35 253 ASP A N 1
ATOM 1742 C CA . ASP A 1 254 ? -2.171 62.583 54.686 1.00 19.30 253 ASP A CA 1
ATOM 1743 C C . ASP A 1 254 ? -3.555 61.966 54.522 1.00 18.42 253 ASP A C 1
ATOM 1744 O O . ASP A 1 254 ? -4.506 62.653 54.146 1.00 19.29 253 ASP A O 1
ATOM 1749 N N . THR A 1 255 ? -3.665 60.669 54.797 1.00 17.97 254 THR A N 1
ATOM 1750 C CA . THR A 1 255 ? -4.943 59.973 54.676 1.00 17.73 254 THR A CA 1
ATOM 1751 C C . THR A 1 255 ? -5.988 60.607 55.594 1.00 15.62 254 THR A C 1
ATOM 1752 O O . THR A 1 255 ? -7.109 60.892 55.175 1.00 14.27 254 THR A O 1
ATOM 1756 N N . ALA A 1 256 ? -5.612 60.836 56.847 1.00 13.34 255 ALA A N 1
ATOM 1757 C CA . ALA A 1 256 ? -6.525 61.437 57.808 1.00 13.55 255 ALA A CA 1
ATOM 1758 C C . ALA A 1 256 ? -6.903 62.865 57.419 1.00 13.39 255 ALA A C 1
ATOM 1759 O O . ALA A 1 256 ? -8.068 63.252 57.512 1.00 12.78 255 ALA A O 1
ATOM 1761 N N . LYS A 1 257 ? -5.925 63.651 56.981 1.00 14.47 256 LYS A N 1
ATOM 1762 C CA . LYS A 1 257 ? -6.222 65.030 56.609 1.00 15.44 256 LYS A CA 1
ATOM 1763 C C . LYS A 1 257 ? -7.196 65.092 55.434 1.00 14.57 256 LYS A C 1
ATOM 1764 O O . LYS A 1 257 ? -8.106 65.923 55.413 1.00 14.30 256 LYS A O 1
ATOM 1770 N N . ALA A 1 258 ? -7.021 64.200 54.465 1.00 15.12 257 ALA A N 1
ATOM 1771 C CA . ALA A 1 258 ? -7.910 64.168 53.309 1.00 15.83 257 ALA A CA 1
ATOM 1772 C C . ALA A 1 258 ? -9.338 63.867 53.764 1.00 15.36 257 ALA A C 1
ATOM 1773 O O . ALA A 1 258 ? -10.300 64.294 53.130 1.00 16.22 257 ALA A O 1
ATOM 1775 N N . LEU A 1 259 ? -9.464 63.129 54.866 1.00 14.97 258 LEU A N 1
ATOM 1776 C CA . LEU A 1 259 ? -10.767 62.768 55.423 1.00 14.82 258 LEU A CA 1
ATOM 1777 C C . LEU A 1 259 ? -11.222 63.737 56.513 1.00 15.88 258 LEU A C 1
ATOM 1778 O O . LEU A 1 259 ? -12.266 63.528 57.131 1.00 15.66 258 LEU A O 1
ATOM 1783 N N . ARG A 1 260 ? -10.445 64.790 56.748 1.00 15.39 259 ARG A N 1
ATOM 1784 C CA . ARG A 1 260 ? -10.782 65.760 57.789 1.00 16.48 259 ARG A CA 1
ATOM 1785 C C . ARG A 1 260 ? -10.989 64.999 59.102 1.00 14.94 259 ARG A C 1
ATOM 1786 O O . ARG A 1 260 ? -11.981 65.188 59.798 1.00 14.70 259 ARG A O 1
ATOM 1794 N N . PHE A 1 261 ? -10.033 64.137 59.429 1.00 14.37 260 PHE A N 1
ATOM 1795 C CA . PHE A 1 261 ? -10.096 63.319 60.642 1.00 13.99 260 PHE A CA 1
ATOM 1796 C C . PHE A 1 261 ? -8.867 63.617 61.505 1.00 13.37 260 PHE A C 1
ATOM 1797 O O . PHE A 1 261 ? -7.741 63.602 61.007 1.00 11.54 260 PHE A O 1
ATOM 1805 N N . PRO A 1 262 ? -9.063 63.868 62.813 1.00 12.50 261 PRO A N 1
ATOM 1806 C CA . PRO A 1 262 ? -7.941 64.171 63.711 1.00 11.46 261 PRO A CA 1
ATOM 1807 C C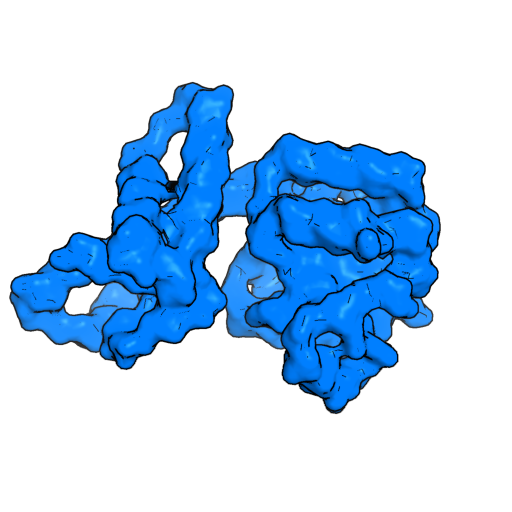 . PRO A 1 262 ? -7.230 62.937 64.250 1.00 11.83 261 PRO A C 1
ATOM 1808 O O . PRO A 1 262 ? -7.871 61.920 64.525 1.00 12.98 261 PRO A O 1
ATOM 1812 N N . LEU A 1 263 ? -5.912 63.042 64.417 1.00 11.45 262 LEU A N 1
ATOM 1813 C CA . LEU A 1 263 ? -5.105 61.940 64.930 1.00 13.29 262 LEU A CA 1
ATOM 1814 C C . LEU A 1 263 ? -4.242 62.418 66.094 1.00 14.12 262 LEU A C 1
ATOM 1815 O O . LEU A 1 263 ? -3.070 62.748 65.918 1.00 13.31 262 LEU A O 1
ATOM 1820 N N . PRO A 1 264 ? -4.816 62.460 67.303 1.00 12.88 263 PRO A N 1
ATOM 1821 C CA . PRO A 1 264 ? -4.053 62.909 68.474 1.00 13.22 263 PRO A CA 1
ATOM 1822 C C . PRO A 1 264 ? -2.775 62.088 68.698 1.00 13.86 263 PRO A C 1
ATOM 1823 O O . PRO A 1 264 ? -1.684 62.642 68.840 1.00 12.09 263 PRO A O 1
ATOM 1827 N N . LEU A 1 265 ? -2.913 60.765 68.716 1.00 11.73 264 LEU A N 1
ATOM 1828 C CA . LEU A 1 265 ? -1.770 59.890 68.950 1.00 11.85 264 LEU A CA 1
ATOM 1829 C C . LEU A 1 265 ? -0.842 59.678 67.749 1.00 12.45 264 LEU A C 1
ATOM 1830 O O . LEU A 1 265 ? 0.379 59.656 67.904 1.00 12.07 264 LEU A O 1
ATOM 1835 N N . ALA A 1 266 ? -1.408 59.528 66.556 1.00 13.12 265 ALA A N 1
ATOM 1836 C CA . ALA A 1 266 ? -0.588 59.312 65.361 1.00 12.32 265 ALA A CA 1
ATOM 1837 C C . ALA A 1 266 ? 0.233 60.539 64.996 1.00 12.01 265 ALA A C 1
ATOM 1838 O O . ALA A 1 266 ? 1.344 60.411 64.466 1.00 10.96 265 ALA A O 1
ATOM 1840 N N . SER A 1 267 ? -0.307 61.725 65.274 1.00 11.04 266 SER A N 1
ATOM 1841 C CA . SER A 1 267 ? 0.419 62.954 64.961 1.00 10.69 266 SER A CA 1
ATOM 1842 C C . SER A 1 267 ? 1.575 63.087 65.948 1.00 11.26 266 SER A C 1
ATOM 1843 O O . SER A 1 267 ? 2.654 63.567 65.598 1.00 11.52 266 SER A O 1
ATOM 1846 N N . THR A 1 268 ? 1.353 62.636 67.178 1.00 9.68 267 THR A N 1
ATOM 1847 C CA . THR A 1 268 ? 2.393 62.697 68.201 1.00 11.57 267 THR A CA 1
ATOM 1848 C C . THR A 1 268 ? 3.520 61.732 67.838 1.00 13.17 267 THR A C 1
ATOM 1849 O O . THR A 1 268 ? 4.691 62.091 67.896 1.00 10.20 267 THR A O 1
ATOM 1853 N N . ALA A 1 269 ? 3.163 60.510 67.454 1.00 11.12 268 ALA A N 1
ATOM 1854 C CA . ALA A 1 269 ? 4.169 59.518 67.085 1.00 12.44 268 ALA A CA 1
ATOM 1855 C C . ALA A 1 269 ? 4.987 60.003 65.886 1.00 12.19 268 ALA A C 1
ATOM 1856 O O . ALA A 1 269 ? 6.203 59.820 65.843 1.00 10.63 268 ALA A O 1
ATOM 1858 N N . LEU A 1 270 ? 4.319 60.617 64.912 1.00 9.83 269 LEU A N 1
ATOM 1859 C CA . LEU A 1 270 ? 5.031 61.124 63.743 1.00 11.12 269 LEU A CA 1
ATOM 1860 C C . LEU A 1 270 ? 6.052 62.163 64.195 1.00 11.28 269 LEU A C 1
ATOM 1861 O O . LEU A 1 270 ? 7.196 62.162 63.737 1.00 9.92 269 LEU A O 1
ATOM 1866 N N . ASN A 1 271 ? 5.646 63.046 65.103 1.00 10.73 270 ASN A N 1
ATOM 1867 C CA . ASN A 1 271 ? 6.567 64.066 65.595 1.00 11.55 270 ASN A CA 1
ATOM 1868 C C . ASN A 1 271 ? 7.751 63.434 66.315 1.00 11.79 270 ASN A C 1
ATOM 1869 O O . ASN A 1 271 ? 8.879 63.912 66.200 1.00 12.95 270 ASN A O 1
ATOM 1882 N N . PHE A 1 273 ? 9.101 60.309 65.834 1.00 11.09 272 PHE A N 1
ATOM 1883 C CA . PHE A 1 273 ? 10.006 59.686 64.878 1.00 11.41 272 PHE A CA 1
ATOM 1884 C C . PHE A 1 273 ? 10.724 60.757 64.063 1.00 11.33 272 PHE A C 1
ATOM 1885 O O . PHE A 1 273 ? 11.893 60.605 63.724 1.00 10.38 272 PHE A O 1
ATOM 1893 N N . THR A 1 274 ? 10.025 61.846 63.756 1.00 12.71 273 THR A N 1
ATOM 1894 C CA . THR A 1 274 ? 10.639 62.927 62.990 1.00 13.25 273 THR A CA 1
ATOM 1895 C C . THR A 1 274 ? 11.777 63.551 63.806 1.00 13.93 273 THR A C 1
ATOM 1896 O O . THR A 1 274 ? 12.846 63.872 63.265 1.00 14.71 273 THR A O 1
ATOM 1900 N N . SER A 1 275 ? 11.555 63.712 65.109 1.00 15.06 274 SER A N 1
ATOM 1901 C CA . SER A 1 275 ? 12.587 64.270 65.984 1.00 14.77 274 SER A CA 1
ATOM 1902 C C . SER A 1 275 ? 13.790 63.332 66.038 1.00 15.22 274 SER A C 1
ATOM 1903 O O . SER A 1 275 ? 14.934 63.778 66.013 1.00 15.82 274 SER A O 1
ATOM 1906 N N . ALA A 1 276 ? 13.525 62.031 66.119 1.00 13.15 275 ALA A N 1
ATOM 1907 C CA . ALA A 1 276 ? 14.596 61.045 66.175 1.00 14.73 275 ALA A CA 1
ATOM 1908 C C . ALA A 1 276 ? 15.429 61.114 64.899 1.00 13.80 275 ALA A C 1
ATOM 1909 O O . ALA A 1 276 ? 16.652 60.987 64.939 1.00 14.24 275 ALA A O 1
ATOM 1911 N N . SER A 1 277 ? 14.768 61.316 63.762 1.00 14.71 276 SER A N 1
ATOM 1912 C CA . SER A 1 277 ? 15.491 61.407 62.499 1.00 15.33 276 SER A CA 1
ATOM 1913 C C . SER A 1 277 ? 16.322 62.694 62.424 1.00 15.76 276 SER A C 1
ATOM 1914 O O . SER A 1 277 ? 17.477 62.657 62.015 1.00 14.88 276 SER A O 1
ATOM 1917 N N . ASN A 1 278 ? 15.764 63.829 62.832 1.00 14.72 277 ASN A N 1
ATOM 1918 C CA . ASN A 1 278 ? 16.547 65.065 62.770 1.00 17.61 277 ASN A CA 1
ATOM 1919 C C . ASN A 1 278 ? 17.709 65.013 63.757 1.00 17.46 277 ASN A C 1
ATOM 1920 O O . ASN A 1 278 ? 18.683 65.755 63.617 1.00 19.66 277 ASN A O 1
ATOM 1925 N N . ALA A 1 279 ? 17.587 64.169 64.781 1.00 16.88 278 ALA A N 1
ATOM 1926 C CA . ALA A 1 279 ? 18.646 64.044 65.777 1.00 18.90 278 ALA A CA 1
ATOM 1927 C C . ALA A 1 279 ? 19.771 63.156 65.250 1.00 19.83 278 ALA A C 1
ATOM 1928 O O . ALA A 1 279 ? 20.795 62.975 65.912 1.00 21.93 278 ALA A O 1
ATOM 1930 N N . GLY A 1 280 ? 19.565 62.590 64.063 1.00 18.73 279 GLY A N 1
ATOM 1931 C CA . GLY A 1 280 ? 20.574 61.744 63.453 1.00 19.45 279 GLY A CA 1
ATOM 1932 C C . GLY A 1 280 ? 20.389 60.244 63.586 1.00 19.76 279 GLY A C 1
ATOM 1933 O O . GLY A 1 280 ? 21.287 59.485 63.223 1.00 20.26 279 GLY A O 1
ATOM 1934 N N . TYR A 1 281 ? 19.238 59.800 64.082 1.00 18.49 280 TYR A N 1
ATOM 1935 C CA . TYR A 1 281 ? 19.001 58.365 64.254 1.00 18.35 280 TYR A CA 1
ATOM 1936 C C . TYR A 1 281 ? 18.118 57.785 63.154 1.00 18.34 280 TYR A C 1
ATOM 1937 O O . TYR A 1 281 ? 17.653 56.649 63.259 1.00 18.71 280 TYR A O 1
ATOM 1946 N N . GLY A 1 282 ? 17.901 58.565 62.099 1.00 18.27 281 GLY A N 1
ATOM 1947 C CA . GLY A 1 282 ? 17.046 58.139 61.004 1.00 17.72 281 GLY A CA 1
ATOM 1948 C C . GLY A 1 282 ? 17.278 56.768 60.400 1.00 17.48 281 GLY A C 1
ATOM 1949 O O . GLY A 1 282 ? 16.323 56.086 60.029 1.00 16.16 281 GLY A O 1
ATOM 1950 N N . LYS A 1 283 ? 18.539 56.360 60.301 1.00 18.05 282 LYS A N 1
ATOM 1951 C CA . LYS A 1 283 ? 18.882 55.073 59.712 1.00 18.43 282 LYS A CA 1
ATOM 1952 C C . LYS A 1 283 ? 19.077 53.959 60.733 1.00 17.87 282 LYS A C 1
ATOM 1953 O O . LYS A 1 283 ? 19.384 52.822 60.377 1.00 19.26 282 LYS A O 1
ATOM 1959 N N . GLU A 1 284 ? 18.896 54.292 62.003 1.00 16.90 283 GLU A N 1
ATOM 1960 C CA . GLU A 1 284 ? 19.022 53.308 63.066 1.00 16.08 283 GLU A CA 1
ATOM 1961 C C . GLU A 1 284 ? 17.694 52.567 63.202 1.00 16.66 283 GLU A C 1
ATOM 1962 O O . GLU A 1 284 ? 16.690 52.978 62.622 1.00 15.51 283 GLU A O 1
ATOM 1968 N N . ASP A 1 285 ? 17.693 51.476 63.959 1.00 14.76 284 ASP A N 1
ATOM 1969 C CA . ASP A 1 285 ? 16.475 50.696 64.165 1.00 15.79 284 ASP A CA 1
ATOM 1970 C C . ASP A 1 285 ? 15.377 51.644 64.655 1.00 15.76 284 ASP A C 1
ATOM 1971 O O . ASP A 1 285 ? 15.665 52.575 65.408 1.00 14.24 284 ASP A O 1
ATOM 1976 N N . ASP A 1 286 ? 14.127 51.419 64.247 1.00 15.10 285 ASP A N 1
ATOM 1977 C CA . ASP A 1 286 ? 13.064 52.319 64.679 1.00 15.38 285 ASP A CA 1
ATOM 1978 C C . ASP A 1 286 ? 12.905 52.385 66.198 1.00 15.82 285 ASP A C 1
ATOM 1979 O O . ASP A 1 286 ? 12.345 53.347 66.725 1.00 15.71 285 ASP A O 1
ATOM 1984 N N . SER A 1 287 ? 13.414 51.385 66.913 1.00 14.41 286 SER A N 1
ATOM 1985 C CA . SER A 1 287 ? 13.311 51.417 68.362 1.00 15.20 286 SER A CA 1
ATOM 1986 C C . SER A 1 287 ? 14.159 52.570 68.902 1.00 14.88 286 SER A C 1
ATOM 1987 O O . SER A 1 287 ? 14.010 52.969 70.055 1.00 13.10 286 SER A O 1
ATOM 1990 N N . ALA A 1 288 ? 15.031 53.116 68.053 1.00 13.71 287 ALA A N 1
ATOM 1991 C CA . ALA A 1 288 ? 15.895 54.228 68.453 1.00 14.12 287 ALA A CA 1
ATOM 1992 C C . ALA A 1 288 ? 15.098 55.501 68.722 1.00 14.95 287 ALA A C 1
ATOM 1993 O O . ALA A 1 288 ? 15.656 56.506 69.171 1.00 15.51 287 ALA A O 1
ATOM 1995 N N . VAL A 1 289 ? 13.798 55.467 68.447 1.00 13.00 288 VAL A N 1
ATOM 1996 C CA . VAL A 1 289 ? 12.960 56.629 68.716 1.00 13.83 288 VAL A CA 1
ATOM 1997 C C . VAL A 1 289 ? 13.035 56.915 70.223 1.00 14.52 288 VAL A C 1
ATOM 1998 O O . VAL A 1 289 ? 12.803 58.040 70.672 1.00 16.15 288 VAL A O 1
ATOM 2002 N N . ILE A 1 290 ? 13.375 55.888 71.000 1.00 13.79 289 ILE A N 1
ATOM 2003 C CA . ILE A 1 290 ? 13.490 56.031 72.446 1.00 12.83 289 ILE A CA 1
ATOM 2004 C C . ILE A 1 290 ? 14.595 57.033 72.811 1.00 14.36 289 ILE A C 1
ATOM 2005 O O . ILE A 1 290 ? 14.594 57.610 73.897 1.00 13.96 289 ILE A O 1
ATOM 2010 N N . LYS A 1 291 ? 15.530 57.250 71.893 1.00 14.57 290 LYS A N 1
ATOM 2011 C CA . LYS A 1 291 ? 16.633 58.168 72.150 1.00 16.63 290 LYS A CA 1
ATOM 2012 C C . LYS A 1 291 ? 16.242 59.643 72.265 1.00 16.22 290 LYS A C 1
ATOM 2013 O O . LYS A 1 291 ? 17.032 60.456 72.749 1.00 16.53 290 LYS A O 1
ATOM 2019 N N . ILE A 1 292 ? 15.035 60.005 71.833 1.00 15.15 291 ILE A N 1
ATOM 2020 C CA . ILE A 1 292 ? 14.619 61.404 71.944 1.00 15.67 291 ILE A CA 1
ATOM 2021 C C . ILE A 1 292 ? 14.403 61.779 73.411 1.00 15.90 291 ILE A C 1
ATOM 2022 O O . ILE A 1 292 ? 14.308 62.956 73.761 1.00 14.70 291 ILE A O 1
ATOM 2027 N N . PHE A 1 293 ? 14.342 60.762 74.264 1.00 15.90 292 PHE A N 1
ATOM 2028 C CA . PHE A 1 293 ? 14.137 60.951 75.695 1.00 18.06 292 PHE A CA 1
ATOM 2029 C C . PHE A 1 293 ? 15.465 61.137 76.422 1.00 20.32 292 PHE A C 1
ATOM 2030 O O . PHE A 1 293 ? 15.477 61.818 77.468 1.00 23.40 292 PHE A O 1
#

CATH classification: 3.40.50.720 (+1 more: 1.10.1040.10)

B-factor: mean 22.82, std 7.79, range [9.37, 47.59]

Sequence (273 aa):
DFHVGIVGLGSGGAARSCLRAGLSTWGADLNPQACANLLAEGACGAAASAREFAGVVDALVILVVNAAQVRQVLFDGVAHLKPGSAVVSSTISSADAQEIAAALTALNLNLDAPVSGGAVKAAQGETVASGSEAAFTRLKPVLDAVASNVYRISDTPGAGSTVKIIHQLLAGVHIAAAAEAALAARAGIPLDVYDVVTHAAGNSWFENRQHVVDGDYTPRSAVDIFVKDLGLVADTAKALRFPLPLASTALNFTSASNAGYGKEDDSAVIKIF

Secondary structure (DSSP, 8-state):
--EEEEE------HHHHHHHTT-EEEEE-S-HHHHHHHHHTT-SEEESSSTTTTTT-SEEEE--SSHHHHHHHH----TT--TT-B---S---HHHHHHHHHHHHTTT---B----S-HHHHHTT----B--HHHHHHHHHHHHHH-S-----BSSTTHHHHHHHHHHHHHHHHHHHHHH--HHHHTT--S---TTGGGSTT--------TTTTT----SSBHHHHHHHHHHHHHHHHHTT---HHHHHHH--HHHIIIIITTSBGGGGGGG-

Organism: Salmonella typhimurium (strain LT2 / SGSC1412 / ATCC 700720) (NCBI:txid99287)

Foldseek 3Di:
DAEEEQEDQALSLLQLLLVVLVHQYEYADCDPVSQVVSVVSRHPYYYNACQVPLQPHLEYEYEDAELVVVCVCDVCHRLLRDALREYYAYQYALVSQQVVQVVSVVSNYFWQKHDDDDSVCQNVLEEITEAAPSRCVSCVSSNVRRYDYYDHQYHHGRRRNVVVLVVLLVVLLLLVVLLVVLVCVVVPHQPVVLVVQVVDPNDDCNNPLVCVNVVNQAASDFLLSSLVSLVSNVVVCVVVVHDDPRSVVSNVSVQLVVVPRGGTHSNSSSVVD

InterPro domains:
  IPR002204 3-hydroxyisobutyrate dehydrogenase-related, conserved site [PS00895] (11-24)
  IPR006115 6-phosphogluconate dehydrogenase, NADP-binding [PF03446] (9-165)
  IPR008927 6-phosphogluconate dehydrogenase-like, C-terminal domain superfamily [SSF48179] (171-294)
  IPR013328 6-phosphogluconate dehydrogenase, domain 2 [G3DSA:1.10.1040.10] (172-294)
  IPR015815 3-hydroxyisobutyrate dehydrogenase-related [PIRSF000103] (7-292)
  IPR029154 3-hydroxyisobutyrate dehydrogenase-like, NAD-binding domain [PF14833] (172-291)
  IPR036291 NAD(P)-binding domain superfamily [SSF51735] (8-169)
  IPR050006 L-threonate dehydrogenase [NF043037] (7-299)

Radius of gyration: 19.5 Å; Cα contacts (8 Å, |Δi|>4): 525; chains: 1; bounding box: 37×42×59 Å

Solvent-accessible surface area: 12712 Å² total

Nearest PDB structures (foldseek):
  3g0o-assembly1_A  TM=1.004E+00  e=8.562E-49  Salmonella enterica subsp. enterica serovar Typhimurium
  4dll-assembly1_B  TM=8.943E-01  e=5.903E-21  Polaromonas sp. JS666
  2uyy-assembly1_D  TM=9.123E-01  e=3.325E-19  Homo sapiens
  3ws7-assembly1_A  TM=9.016E-01  e=1.340E-19  Pyrobaculum calidifontis JCM 11548
  3w6u-assembly1_A  TM=8.964E-01  e=1.095E-18  Pyrobaculum calidifontis JCM 11548